Protein AF-A0A177WPW9-F1 (afdb_monomer_lite)

Sequence (234 aa):
MLAQNGHDRICSAMRKLATFKASVHEKSILKLVLIVCLNRLVKDQSQTLNTKPDSTSLASNSLRTVEKSEIHEQNQSLVNSMQCLSIEPETVDQSEMANPNPSSIDSFPLPAPPTFLDFLNLQSHYSSWQFETHNEWKKSMTFLFKLLTDSNIVPCQDIDIQTVRDCLFHIISRIESNCFGIWKPNGKEACMGRAVFPAASYFNHSCFPNCQSIKHDHKMAFRTLKDVSKEERD

Foldseek 3Di:
DQPPLLVVLLVVLLVLLVPDPDDPALSQLLNVLLVLLSVVVSVVVVVVVPDDDPPDDDDDPPPPPPDPDDDDDDPPPDPDDDDDDDDDDDDDDPPDDPPPDPPPPVPDDDPDPDDSVLLLPADFCLVVDDPVNVVSCVVVLVVSVCSCVVSVSDDPPPPDPVVVSVVSNRSSRSCVLAKDFDADPPDDGDGPHIDGDSVVSQQDDDPDDQWDWDDDDPDIDIDGPDDDDPPHGD

Structure (mmCIF, N/CA/C/O backbone):
data_AF-A0A177WPW9-F1
#
_entry.id   AF-A0A177WPW9-F1
#
loop_
_atom_site.group_PDB
_atom_site.id
_atom_site.type_symbol
_atom_site.label_atom_id
_atom_site.label_alt_id
_atom_site.label_comp_id
_atom_site.label_asym_id
_atom_site.label_entity_id
_atom_site.label_seq_id
_atom_site.pdbx_PDB_ins_code
_atom_site.Cartn_x
_atom_site.Cartn_y
_atom_site.Cartn_z
_atom_site.occupancy
_atom_site.B_iso_or_equiv
_atom_site.auth_seq_id
_atom_site.auth_comp_id
_atom_site.auth_asym_id
_atom_site.auth_atom_id
_atom_site.pdbx_PDB_model_num
ATOM 1 N N . MET A 1 1 ? -14.545 -12.495 -4.171 1.00 40.91 1 MET A N 1
ATOM 2 C CA . MET A 1 1 ? -15.852 -12.138 -3.581 1.00 40.91 1 MET A CA 1
ATOM 3 C C . MET A 1 1 ? -15.685 -12.110 -2.072 1.00 40.91 1 MET A C 1
ATOM 5 O O . MET A 1 1 ? -15.352 -13.139 -1.505 1.00 40.91 1 MET A O 1
ATOM 9 N N . LEU A 1 2 ? -15.808 -10.945 -1.433 1.00 48.28 2 LEU A N 1
ATOM 10 C CA . LEU A 1 2 ? -15.867 -10.870 0.030 1.00 48.28 2 LEU A CA 1
ATOM 11 C C . LEU A 1 2 ? -17.209 -11.485 0.458 1.00 48.28 2 LEU A C 1
ATOM 13 O O . LEU A 1 2 ? -18.227 -11.147 -0.143 1.00 48.28 2 LEU A O 1
ATOM 17 N N . ALA A 1 3 ? -17.225 -12.386 1.445 1.00 56.47 3 ALA A N 1
ATOM 18 C CA . ALA A 1 3 ? -18.473 -12.875 2.038 1.00 56.47 3 ALA A CA 1
ATOM 19 C C . ALA A 1 3 ? -19.368 -11.679 2.425 1.00 56.47 3 ALA A C 1
ATOM 21 O O . ALA A 1 3 ? -18.839 -10.615 2.748 1.00 56.47 3 ALA A O 1
ATOM 22 N N . GLN A 1 4 ? -20.695 -11.834 2.412 1.00 60.50 4 GLN A N 1
ATOM 23 C CA . GLN A 1 4 ? -21.668 -10.751 2.664 1.00 60.50 4 GLN A CA 1
ATOM 24 C C . GLN A 1 4 ? -21.314 -9.891 3.901 1.00 60.50 4 GLN A C 1
ATOM 26 O O . GLN A 1 4 ? -21.387 -8.668 3.851 1.00 60.50 4 GLN A O 1
ATOM 31 N N . ASN A 1 5 ? -20.755 -10.512 4.946 1.00 68.94 5 ASN A N 1
ATOM 32 C CA . ASN A 1 5 ? -20.282 -9.837 6.161 1.00 68.94 5 ASN A CA 1
ATOM 33 C C . ASN A 1 5 ? -19.035 -8.944 5.976 1.00 68.94 5 ASN A C 1
ATOM 35 O O . ASN A 1 5 ? -18.844 -7.982 6.718 1.00 68.94 5 ASN A O 1
ATOM 39 N N . GLY A 1 6 ? -18.151 -9.259 5.028 1.00 75.94 6 GLY A N 1
ATOM 40 C CA . GLY A 1 6 ? -16.952 -8.470 4.730 1.00 75.94 6 GLY A CA 1
ATOM 41 C C . GLY A 1 6 ? -17.270 -7.188 3.961 1.00 75.94 6 GLY A C 1
ATOM 42 O O . GLY A 1 6 ? -16.641 -6.156 4.201 1.00 75.94 6 GLY A O 1
ATOM 43 N N . HIS A 1 7 ? -18.278 -7.239 3.085 1.00 82.06 7 HIS A N 1
ATOM 44 C CA . HIS A 1 7 ? -18.746 -6.085 2.319 1.00 82.06 7 HIS A CA 1
ATOM 45 C C . HIS A 1 7 ? -19.293 -4.972 3.230 1.00 82.06 7 HIS A C 1
ATOM 47 O O . HIS A 1 7 ? -18.914 -3.809 3.093 1.00 82.06 7 HIS A O 1
ATOM 53 N N . ASP A 1 8 ? -20.115 -5.311 4.221 1.00 84.75 8 ASP A N 1
ATOM 54 C CA . ASP A 1 8 ? -20.718 -4.296 5.094 1.00 84.75 8 ASP A CA 1
ATOM 55 C C . ASP A 1 8 ? -19.679 -3.587 5.969 1.00 84.75 8 ASP A C 1
ATOM 57 O O . ASP A 1 8 ? -19.720 -2.358 6.130 1.00 84.75 8 ASP A O 1
ATOM 61 N N . ARG A 1 9 ? -18.685 -4.344 6.458 1.00 85.31 9 ARG A N 1
ATOM 62 C CA . ARG A 1 9 ? -17.543 -3.802 7.208 1.00 85.31 9 ARG A CA 1
ATOM 63 C C . ARG A 1 9 ? -16.753 -2.810 6.359 1.00 85.31 9 ARG A C 1
ATOM 65 O O . ARG A 1 9 ? -16.530 -1.681 6.801 1.00 85.31 9 ARG A O 1
ATOM 72 N N . ILE A 1 10 ? -16.378 -3.185 5.131 1.00 87.94 10 ILE A N 1
ATOM 73 C CA . ILE A 1 10 ? -15.595 -2.295 4.262 1.00 87.94 10 ILE A CA 1
ATOM 74 C C . ILE A 1 10 ? -16.405 -1.082 3.811 1.00 87.94 10 ILE A C 1
ATOM 76 O O . ILE A 1 10 ? -15.887 0.029 3.848 1.00 87.94 10 ILE A O 1
ATOM 80 N N . CYS A 1 11 ? -17.679 -1.237 3.450 1.00 89.75 11 CYS A N 1
ATOM 81 C CA . CYS A 1 11 ? -18.504 -0.115 3.007 1.00 89.75 11 CYS A CA 1
ATOM 82 C C . CYS A 1 11 ? -18.703 0.924 4.111 1.00 89.75 11 CYS A C 1
ATOM 84 O O . CYS A 1 11 ? -18.581 2.125 3.856 1.00 89.75 11 CYS A O 1
ATOM 86 N N . SER A 1 12 ? -18.973 0.483 5.342 1.00 90.19 12 SER A N 1
ATOM 87 C CA . SER A 1 12 ? -19.077 1.382 6.494 1.00 90.19 12 SER A CA 1
ATOM 88 C C . SER A 1 12 ? -17.755 2.112 6.754 1.00 90.19 12 SER A C 1
ATOM 90 O O . SER A 1 12 ? -17.734 3.342 6.873 1.00 90.19 12 SER A O 1
ATOM 92 N N . ALA A 1 13 ? -16.639 1.377 6.747 1.00 93.44 13 ALA A N 1
ATOM 93 C CA . ALA A 1 13 ? -15.317 1.947 6.969 1.00 93.44 13 ALA A CA 1
ATOM 94 C C . ALA A 1 13 ? -14.920 2.959 5.877 1.00 93.44 13 ALA A C 1
ATOM 96 O O . ALA A 1 13 ? -14.458 4.063 6.175 1.00 93.44 13 ALA A O 1
ATOM 97 N N . MET A 1 14 ? -15.174 2.628 4.609 1.00 94.25 14 MET A N 1
ATOM 98 C CA . MET A 1 14 ? -14.885 3.488 3.461 1.00 94.25 14 MET A CA 1
ATOM 99 C C . MET A 1 14 ? -15.708 4.780 3.480 1.00 94.25 14 MET A C 1
ATOM 101 O O . MET A 1 14 ? -15.171 5.840 3.153 1.00 94.25 14 MET A O 1
ATOM 105 N N . ARG A 1 15 ? -16.978 4.736 3.914 1.00 94.69 15 ARG A N 1
ATOM 106 C CA . ARG A 1 15 ? -17.804 5.945 4.093 1.00 94.69 15 ARG A CA 1
ATOM 107 C C . ARG A 1 15 ? -17.235 6.870 5.168 1.00 94.69 15 ARG A C 1
ATOM 109 O O . ARG A 1 15 ? -17.080 8.065 4.916 1.00 94.69 15 ARG A O 1
ATOM 116 N N . LYS A 1 16 ? -16.862 6.326 6.333 1.00 95.88 16 LYS A N 1
ATOM 117 C CA . LYS A 1 16 ? -16.208 7.105 7.402 1.00 95.88 16 LYS A CA 1
ATOM 118 C C . LYS A 1 16 ? -14.905 7.739 6.894 1.00 95.88 16 LYS A C 1
ATOM 120 O O . LYS A 1 16 ? -14.694 8.939 7.069 1.00 95.88 16 LYS A O 1
ATOM 125 N N . LEU A 1 17 ? -14.071 6.970 6.190 1.00 96.00 17 LEU A N 1
ATOM 126 C CA . LEU A 1 17 ? -12.813 7.453 5.615 1.00 96.00 17 LEU A CA 1
ATOM 127 C C . LEU A 1 17 ? -13.015 8.543 4.548 1.00 96.00 17 LEU A C 1
ATOM 129 O O . LEU A 1 17 ? -12.223 9.482 4.475 1.00 96.00 17 LEU A O 1
ATOM 133 N N . ALA A 1 18 ? -14.086 8.482 3.752 1.00 94.62 18 ALA A N 1
ATOM 134 C CA . ALA A 1 18 ? -14.393 9.525 2.771 1.00 94.62 18 ALA A CA 1
ATOM 135 C C . ALA A 1 18 ? -14.601 10.900 3.435 1.00 94.62 18 ALA A C 1
ATOM 137 O O . ALA A 1 18 ? -14.077 11.906 2.943 1.00 94.62 18 ALA A O 1
ATOM 138 N N . THR A 1 19 ? -15.289 10.926 4.583 1.00 96.00 19 THR A N 1
ATOM 139 C CA . THR A 1 19 ? -15.575 12.150 5.359 1.00 96.00 19 THR A CA 1
ATOM 140 C C . THR A 1 19 ? -14.411 12.649 6.220 1.00 96.00 19 THR A C 1
ATOM 142 O O . THR A 1 19 ? -14.441 13.782 6.699 1.00 96.00 19 THR A O 1
ATOM 145 N N . PHE A 1 20 ? -13.368 11.838 6.410 1.00 96.94 20 PHE A N 1
ATOM 146 C CA . PHE A 1 20 ? -12.200 12.224 7.197 1.00 96.94 20 PHE A CA 1
ATOM 147 C C . PHE A 1 20 ? -11.475 13.424 6.559 1.00 96.94 20 PHE 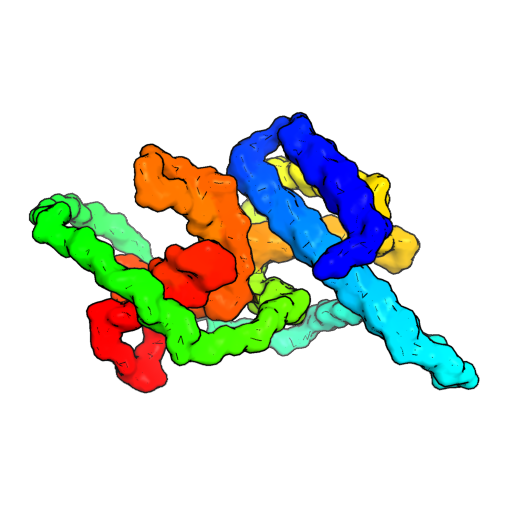A C 1
ATOM 149 O O . PHE A 1 20 ? -11.339 13.505 5.339 1.00 96.94 20 PHE A O 1
ATOM 156 N N . LYS A 1 21 ? -11.019 14.391 7.363 1.00 96.06 21 LYS A N 1
ATOM 157 C CA . LYS A 1 21 ? -10.302 15.582 6.871 1.00 96.06 21 LYS A CA 1
ATOM 158 C C . LYS A 1 21 ? -8.797 15.306 6.835 1.00 96.06 21 LYS A C 1
ATOM 160 O O . LYS A 1 21 ? -8.135 15.443 7.865 1.00 96.06 21 LYS A O 1
ATOM 165 N N . ALA A 1 22 ? -8.323 14.928 5.651 1.00 94.50 22 ALA A N 1
ATOM 166 C CA . ALA A 1 22 ? -6.951 14.551 5.310 1.00 94.50 22 ALA A CA 1
ATOM 167 C C . ALA A 1 22 ? -6.677 14.868 3.832 1.00 94.50 22 ALA A C 1
ATOM 169 O O . ALA A 1 22 ? -7.627 15.074 3.061 1.00 94.50 22 ALA A O 1
ATOM 170 N N . SER A 1 23 ? -5.404 14.883 3.433 1.00 93.25 23 SER A N 1
ATOM 171 C CA . SER A 1 23 ? -5.031 15.079 2.026 1.00 93.25 23 SER A CA 1
ATOM 172 C C . SER A 1 23 ? -5.519 13.916 1.147 1.00 93.25 23 SER A C 1
ATOM 174 O O . SER A 1 23 ? -5.815 12.821 1.631 1.00 93.25 23 SER A O 1
ATOM 176 N N . VAL A 1 24 ? -5.618 14.129 -0.172 1.00 91.69 24 VAL A N 1
ATOM 177 C CA . VAL A 1 24 ? -6.004 13.059 -1.117 1.00 91.69 24 VAL A CA 1
ATOM 178 C C . VAL A 1 24 ? -5.019 11.890 -1.048 1.00 91.69 24 VAL A C 1
ATOM 180 O O . VAL A 1 24 ? -5.431 10.729 -1.048 1.00 91.69 24 VAL A O 1
ATOM 183 N N . HIS A 1 25 ? -3.729 12.208 -0.944 1.00 92.56 25 HIS A N 1
ATOM 184 C CA . HIS A 1 25 ? -2.655 11.236 -0.798 1.00 92.56 25 HIS A CA 1
ATOM 185 C C . HIS A 1 25 ? -2.830 10.400 0.472 1.00 92.56 25 HIS A C 1
ATOM 187 O O . HIS A 1 25 ? -2.969 9.184 0.377 1.00 92.56 25 HIS A O 1
ATOM 193 N N . GLU A 1 26 ? -2.949 11.049 1.626 1.00 94.50 26 GLU A N 1
ATOM 194 C CA . GLU A 1 26 ? -3.112 10.396 2.923 1.00 94.50 26 GLU A CA 1
ATOM 195 C C . GLU A 1 26 ? -4.363 9.505 2.963 1.00 94.50 26 GLU A C 1
ATOM 197 O O . GLU A 1 26 ? -4.304 8.342 3.364 1.00 94.50 26 GLU A O 1
ATOM 202 N N . LYS A 1 27 ? -5.496 9.985 2.432 1.00 94.44 27 LYS A N 1
ATOM 203 C CA . LYS A 1 27 ? -6.706 9.160 2.280 1.00 94.44 27 LYS A CA 1
ATOM 204 C C . LYS A 1 27 ? -6.463 7.924 1.420 1.00 94.44 27 LYS A C 1
ATOM 206 O O . LYS A 1 27 ? -7.010 6.867 1.724 1.00 94.44 27 LYS A O 1
ATOM 211 N N . SER A 1 28 ? -5.692 8.041 0.338 1.00 95.00 28 SER A N 1
ATOM 212 C CA . SER A 1 28 ? -5.362 6.902 -0.525 1.00 95.00 28 SER A CA 1
ATOM 213 C C . SER A 1 28 ? -4.558 5.841 0.224 1.00 95.00 28 SER A C 1
ATOM 215 O O . SER A 1 28 ? -4.797 4.653 0.031 1.00 95.00 28 SER A O 1
ATOM 217 N N . ILE A 1 29 ? -3.643 6.256 1.096 1.00 96.12 29 ILE A N 1
ATOM 218 C CA . ILE A 1 29 ? -2.808 5.355 1.895 1.00 96.12 29 ILE A CA 1
ATOM 219 C C . ILE A 1 29 ? -3.659 4.653 2.952 1.00 96.12 29 ILE A C 1
ATOM 221 O O . ILE A 1 29 ? -3.650 3.429 3.032 1.00 96.12 29 ILE A O 1
ATOM 225 N N . LEU A 1 30 ? -4.504 5.394 3.676 1.00 96.25 30 LEU A N 1
ATOM 226 C CA . LEU A 1 30 ? -5.438 4.816 4.650 1.00 96.25 30 LEU A CA 1
ATOM 227 C C . LEU A 1 30 ? -6.412 3.808 4.014 1.00 96.25 30 LEU A C 1
ATOM 229 O O . LEU A 1 30 ? -6.734 2.793 4.633 1.00 96.25 30 LEU A O 1
ATOM 233 N N . LYS A 1 31 ? -6.855 4.045 2.768 1.00 95.62 31 LYS A N 1
ATOM 234 C CA . LYS A 1 31 ? -7.663 3.074 2.005 1.00 95.62 31 LYS A CA 1
ATOM 235 C C . LYS A 1 31 ? -6.891 1.779 1.761 1.00 95.62 31 LYS A C 1
ATOM 237 O O . LYS A 1 31 ? -7.451 0.701 1.939 1.00 95.62 31 LYS A O 1
ATOM 242 N N . LEU A 1 32 ? -5.622 1.879 1.367 1.00 96.12 32 LEU A N 1
ATOM 243 C CA . LEU A 1 32 ? -4.772 0.711 1.139 1.00 96.12 32 LEU A CA 1
ATOM 244 C C . LEU A 1 32 ? -4.526 -0.060 2.439 1.00 96.12 32 LEU A C 1
ATOM 246 O O . LEU A 1 32 ? -4.676 -1.278 2.434 1.00 96.12 32 LEU A O 1
ATOM 250 N N . VAL A 1 33 ? -4.268 0.623 3.561 1.00 95.81 33 VAL A N 1
ATOM 251 C CA . VAL A 1 33 ? -4.144 -0.028 4.879 1.00 95.81 33 VAL A CA 1
ATOM 252 C C . VAL A 1 33 ? -5.412 -0.814 5.221 1.00 95.81 33 VAL A C 1
ATOM 254 O O . VAL A 1 33 ? -5.336 -1.987 5.576 1.00 95.81 33 VAL A O 1
ATOM 257 N N . LEU A 1 34 ? -6.587 -0.198 5.054 1.00 94.56 34 LEU A N 1
ATOM 258 C CA . LEU A 1 34 ? -7.875 -0.844 5.315 1.00 94.56 34 LEU A CA 1
ATOM 259 C C . LEU A 1 34 ? -8.063 -2.117 4.474 1.00 94.56 34 LEU A C 1
ATOM 261 O O . LEU A 1 34 ? -8.478 -3.149 5.002 1.00 94.56 34 LEU A O 1
ATOM 265 N N . ILE A 1 35 ? -7.742 -2.050 3.178 1.00 92.38 35 ILE A N 1
ATOM 266 C CA . ILE A 1 35 ? -7.836 -3.189 2.254 1.00 92.38 35 ILE A CA 1
ATOM 267 C C . ILE A 1 35 ? -6.859 -4.299 2.659 1.00 92.38 35 ILE A C 1
ATOM 269 O O . ILE A 1 35 ? -7.241 -5.468 2.678 1.00 92.38 35 ILE A O 1
ATOM 273 N N . VAL A 1 36 ? -5.621 -3.948 3.017 1.00 92.62 36 VAL A N 1
ATOM 274 C CA . VAL A 1 36 ? -4.598 -4.900 3.475 1.00 92.62 36 VAL A CA 1
ATOM 275 C C . VAL A 1 36 ? -5.062 -5.630 4.739 1.00 92.62 36 VAL A C 1
ATOM 277 O O . VAL A 1 36 ? -5.061 -6.863 4.766 1.00 92.62 36 VAL A O 1
ATOM 280 N N . CYS A 1 37 ? -5.532 -4.899 5.755 1.00 91.50 37 CYS A N 1
ATOM 281 C CA . CYS A 1 37 ? -6.032 -5.492 6.997 1.00 91.50 37 CYS A CA 1
ATOM 282 C C . CYS A 1 37 ? -7.260 -6.386 6.761 1.00 91.50 37 CYS A C 1
ATOM 284 O O . CYS A 1 37 ? -7.340 -7.484 7.311 1.00 91.50 37 CYS A O 1
ATOM 286 N N . LEU A 1 38 ? -8.199 -5.960 5.909 1.00 88.88 38 LEU A N 1
ATOM 287 C CA . LEU A 1 38 ? -9.380 -6.761 5.586 1.00 88.88 38 LEU A CA 1
ATOM 288 C C . LEU A 1 38 ? -9.019 -8.051 4.842 1.00 88.88 38 LEU A C 1
ATOM 290 O O . LEU A 1 38 ? -9.539 -9.116 5.172 1.00 88.88 38 LEU A O 1
ATOM 294 N N . ASN A 1 39 ? -8.123 -7.971 3.856 1.00 87.31 39 ASN A N 1
ATOM 295 C CA . ASN A 1 39 ? -7.673 -9.141 3.103 1.00 87.31 39 ASN A CA 1
ATOM 296 C C . ASN A 1 39 ? -6.995 -10.171 4.010 1.00 87.31 39 ASN A C 1
ATOM 298 O O . ASN A 1 39 ? -7.199 -11.372 3.823 1.00 87.31 39 ASN A O 1
ATOM 302 N N . ARG A 1 40 ? -6.226 -9.716 5.009 1.00 88.12 40 ARG A N 1
ATOM 303 C CA . ARG A 1 40 ? -5.650 -10.595 6.032 1.00 88.12 40 ARG A CA 1
ATOM 304 C C . ARG A 1 40 ? -6.743 -11.293 6.841 1.00 88.12 40 ARG A C 1
ATOM 306 O O . ARG A 1 40 ? -6.758 -12.519 6.886 1.00 88.12 40 ARG A O 1
ATOM 313 N N . LEU A 1 41 ? -7.698 -10.537 7.385 1.00 85.69 41 LEU A N 1
ATOM 314 C CA . LEU A 1 41 ? -8.789 -11.087 8.194 1.00 85.69 41 LEU A CA 1
ATOM 315 C C . LEU A 1 41 ? -9.603 -12.157 7.447 1.00 85.69 41 LEU A C 1
ATOM 317 O O . LEU A 1 41 ? -9.915 -13.208 8.003 1.00 85.69 41 LEU A O 1
ATOM 321 N N . VAL A 1 42 ? -9.952 -11.900 6.184 1.00 84.38 42 VAL A N 1
ATOM 322 C CA . VAL A 1 42 ? -10.755 -12.830 5.371 1.00 84.38 42 VAL A CA 1
ATOM 323 C C . VAL A 1 42 ? -9.998 -14.130 5.093 1.00 84.38 42 VAL A C 1
ATOM 325 O O . VAL A 1 42 ? -10.597 -15.209 5.127 1.00 84.38 42 VAL A O 1
ATOM 328 N N . LYS A 1 43 ? -8.684 -14.053 4.843 1.00 82.44 43 LYS A N 1
ATOM 329 C CA . LYS A 1 43 ? -7.847 -15.248 4.663 1.00 82.44 43 LYS A CA 1
ATOM 330 C C . LYS A 1 43 ? -7.764 -16.071 5.947 1.00 82.44 43 LYS A C 1
ATOM 332 O O . LYS A 1 43 ? -7.918 -17.287 5.873 1.00 82.44 43 LYS A O 1
ATOM 337 N N . ASP A 1 44 ? -7.609 -15.422 7.098 1.00 81.25 44 ASP A N 1
ATOM 338 C CA . ASP A 1 44 ? -7.516 -16.110 8.391 1.00 81.25 44 ASP A CA 1
ATOM 339 C C . ASP A 1 44 ? -8.831 -16.840 8.734 1.00 81.25 44 ASP A C 1
ATOM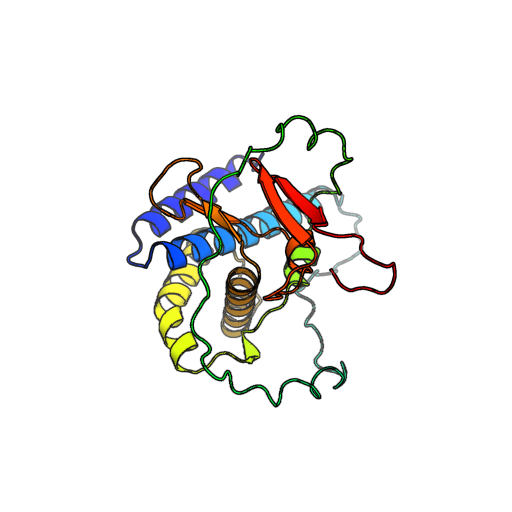 341 O O . ASP A 1 44 ? -8.806 -18.001 9.136 1.00 81.25 44 ASP A O 1
ATOM 345 N N . GLN A 1 45 ? -9.990 -16.226 8.462 1.00 79.31 45 GLN A N 1
ATOM 346 C CA . GLN A 1 45 ? -11.307 -16.872 8.621 1.00 79.31 45 GLN A CA 1
ATOM 347 C C . GLN A 1 45 ? -11.531 -18.048 7.659 1.00 79.31 45 GLN A C 1
ATOM 349 O O . GLN A 1 45 ? -12.221 -19.009 7.989 1.00 79.31 45 GLN A O 1
ATOM 354 N N . SER A 1 46 ? -10.964 -17.980 6.454 1.00 77.31 46 SER A N 1
ATOM 355 C CA . SER A 1 46 ? -11.094 -19.061 5.471 1.00 77.31 46 SER A CA 1
ATOM 356 C C . SER A 1 46 ? -10.249 -20.281 5.855 1.00 77.31 46 SER A C 1
ATOM 358 O O . SER A 1 46 ? -10.613 -21.408 5.532 1.00 77.31 46 SER A O 1
ATOM 360 N N . GLN A 1 47 ? -9.129 -20.073 6.554 1.00 72.06 47 GLN A N 1
ATOM 361 C CA . GLN A 1 47 ? -8.283 -21.163 7.042 1.00 72.06 47 GLN A CA 1
ATOM 362 C C . GLN A 1 47 ? -8.915 -21.896 8.231 1.00 72.06 47 GLN A C 1
ATOM 364 O O . GLN A 1 47 ? -8.899 -23.124 8.246 1.00 72.06 47 GLN A O 1
ATOM 369 N N . THR A 1 48 ? -9.532 -21.176 9.175 1.00 71.62 48 THR A N 1
ATOM 370 C CA . THR A 1 48 ? -10.171 -21.789 10.355 1.00 71.62 48 THR A CA 1
ATOM 371 C C . THR A 1 48 ? -11.387 -22.649 10.011 1.00 71.62 48 THR A C 1
ATOM 373 O O . THR A 1 48 ? -11.650 -23.630 10.699 1.00 71.62 48 THR A O 1
ATOM 376 N N . LEU A 1 49 ? -12.115 -22.327 8.936 1.00 65.62 49 LEU A N 1
ATOM 377 C CA . LEU A 1 49 ? -13.264 -23.119 8.476 1.00 65.62 49 LEU A CA 1
ATOM 378 C C . LEU A 1 49 ? -12.870 -24.408 7.730 1.00 65.62 49 LEU A C 1
ATOM 380 O O . LEU A 1 49 ? -13.659 -25.350 7.692 1.00 65.62 49 LEU A O 1
ATOM 384 N N . ASN A 1 50 ? -11.667 -24.465 7.151 1.00 63.16 50 ASN A N 1
ATOM 385 C CA . ASN A 1 50 ? -11.191 -25.625 6.386 1.00 63.16 50 ASN A CA 1
ATOM 386 C C . ASN A 1 50 ? -10.465 -26.665 7.253 1.00 63.16 50 ASN A C 1
ATOM 388 O O . ASN A 1 50 ? -10.317 -27.816 6.842 1.00 63.16 50 ASN A O 1
ATOM 392 N N . THR A 1 51 ? -10.044 -26.299 8.462 1.00 53.12 51 THR A N 1
ATOM 393 C CA . THR A 1 51 ? -9.590 -27.256 9.471 1.00 53.12 51 THR A CA 1
ATOM 394 C C . THR A 1 51 ? -10.805 -27.857 10.170 1.00 53.12 51 THR A C 1
ATOM 396 O O . THR A 1 51 ? -11.364 -27.259 11.089 1.00 53.12 51 THR A O 1
ATOM 399 N N . LYS A 1 52 ? -11.228 -29.052 9.736 1.00 42.31 52 LYS A N 1
ATOM 400 C CA . LYS A 1 52 ? -12.078 -29.924 10.563 1.00 42.31 52 LYS A CA 1
ATOM 401 C C . LYS A 1 52 ? -11.424 -30.043 11.950 1.00 42.31 52 LYS A C 1
ATOM 403 O O . LYS A 1 52 ? -10.202 -30.180 12.003 1.00 42.31 52 LYS A O 1
ATOM 408 N N . PRO A 1 53 ? -12.187 -29.990 13.052 1.00 47.03 53 PRO A N 1
ATOM 409 C CA . PRO A 1 53 ? -11.614 -30.160 14.374 1.00 47.03 53 PRO A CA 1
ATOM 410 C C . PRO A 1 53 ? -11.184 -31.620 14.532 1.00 47.03 53 PRO A C 1
ATOM 412 O O . PRO A 1 53 ? -11.988 -32.466 14.915 1.00 47.03 53 PRO A O 1
ATOM 415 N N . ASP A 1 54 ? -9.924 -31.921 14.227 1.00 42.25 54 ASP A N 1
ATOM 416 C CA . ASP A 1 54 ? -9.278 -33.079 14.827 1.00 42.25 54 ASP A CA 1
ATOM 417 C C . ASP A 1 54 ? -9.145 -32.774 16.316 1.00 42.25 54 ASP A C 1
ATOM 419 O O . ASP A 1 54 ? -8.558 -31.773 16.738 1.00 42.25 54 ASP A O 1
ATOM 423 N N . SER A 1 55 ? -9.784 -33.616 17.116 1.00 47.59 55 SER A N 1
ATOM 424 C CA . SER A 1 55 ? -9.910 -33.505 18.560 1.00 47.59 55 SER A CA 1
ATOM 425 C C . SER A 1 55 ? -8.588 -33.799 19.271 1.00 47.59 55 SER A C 1
ATOM 427 O O . SER A 1 55 ? -8.547 -34.699 20.091 1.00 47.59 55 SER A O 1
ATOM 429 N N . THR A 1 56 ? -7.514 -33.078 18.950 1.00 45.19 56 THR A N 1
ATOM 430 C CA . THR A 1 56 ? -6.247 -33.025 19.699 1.00 45.19 56 THR A CA 1
ATOM 431 C C . THR A 1 56 ? -5.310 -32.005 19.041 1.00 45.19 56 THR A C 1
ATOM 433 O O . THR A 1 56 ? -4.480 -32.389 18.226 1.00 45.19 56 THR A O 1
ATOM 436 N N . SER A 1 57 ? -5.428 -30.711 19.364 1.00 37.94 57 SER A N 1
ATOM 437 C CA . SER A 1 57 ? -4.303 -29.750 19.378 1.00 37.94 57 SER A CA 1
ATOM 438 C C . SER A 1 57 ? -4.810 -28.332 19.675 1.00 37.94 57 SER A C 1
ATOM 440 O O . SER A 1 57 ? -5.362 -27.647 18.816 1.00 37.94 57 SER A O 1
ATOM 442 N N . LEU A 1 58 ? -4.613 -27.881 20.915 1.00 41.59 58 LEU A N 1
ATOM 443 C CA . LEU A 1 58 ? -4.632 -26.464 21.273 1.00 41.59 58 LEU A CA 1
ATOM 444 C C . LEU A 1 58 ? -3.318 -25.843 20.783 1.00 41.59 58 LEU A C 1
ATOM 446 O O . LEU A 1 58 ? -2.309 -25.901 21.479 1.00 41.59 58 LEU A O 1
ATOM 450 N N . ALA A 1 59 ? -3.324 -25.259 19.587 1.00 33.91 59 ALA A N 1
ATOM 451 C CA . ALA A 1 59 ? -2.234 -24.411 19.119 1.00 33.91 59 ALA A CA 1
ATOM 452 C C . ALA A 1 59 ? -2.798 -23.099 18.565 1.00 33.91 59 ALA A C 1
ATOM 454 O O . ALA A 1 59 ? -3.304 -23.007 17.448 1.00 33.91 59 ALA A O 1
ATOM 455 N N . SER A 1 60 ? -2.720 -22.076 19.406 1.00 36.72 60 SER A N 1
ATOM 456 C CA . SER A 1 60 ? -2.936 -20.671 19.101 1.00 36.72 60 SER A CA 1
ATOM 457 C C . SER A 1 60 ? -1.907 -20.188 18.073 1.00 36.72 60 SER A C 1
ATOM 459 O O . SER A 1 60 ? -0.720 -20.054 18.369 1.00 36.72 60 SER A O 1
ATOM 461 N N . ASN A 1 61 ? -2.361 -19.864 16.861 1.00 35.03 61 ASN A N 1
ATOM 462 C CA . ASN A 1 61 ? -1.564 -19.105 15.896 1.00 35.03 61 ASN A CA 1
ATOM 463 C C . ASN A 1 61 ? -1.568 -17.626 16.295 1.00 35.03 61 ASN A C 1
ATOM 465 O O . ASN A 1 61 ? -2.238 -16.785 15.700 1.00 35.03 61 ASN A O 1
ATOM 469 N N . SER A 1 62 ? -0.824 -17.353 17.365 1.00 37.06 62 SER A N 1
ATOM 470 C CA . SER A 1 62 ? -0.434 -16.020 17.795 1.00 37.06 62 SER A CA 1
ATOM 471 C C . SER A 1 62 ? 0.412 -15.360 16.705 1.00 37.06 62 SER A C 1
ATOM 473 O O . SER A 1 62 ? 1.150 -16.046 15.988 1.00 37.06 62 SER A O 1
ATOM 475 N N . LEU A 1 63 ? 0.324 -14.031 16.598 1.00 43.41 63 LEU A N 1
ATOM 476 C CA . LEU A 1 63 ? 1.358 -13.212 15.969 1.00 43.41 63 LEU A CA 1
ATOM 477 C C . LEU A 1 63 ? 2.699 -13.684 16.543 1.00 43.41 63 LEU A C 1
ATOM 479 O O . LEU A 1 63 ? 3.038 -13.358 17.679 1.00 43.41 63 LEU A O 1
ATOM 483 N N . ARG A 1 64 ? 3.444 -14.499 15.789 1.00 32.97 64 ARG A N 1
ATOM 484 C CA . ARG A 1 64 ? 4.824 -14.791 16.147 1.00 32.97 64 ARG A CA 1
ATOM 485 C C . ARG A 1 64 ? 5.567 -13.478 15.996 1.00 32.97 64 ARG A C 1
ATOM 487 O O . ARG A 1 64 ? 5.790 -12.993 14.889 1.00 32.97 64 ARG A O 1
ATOM 494 N N . THR A 1 65 ? 5.856 -12.897 17.149 1.00 31.00 65 THR A N 1
ATOM 495 C CA . THR A 1 65 ? 7.015 -12.065 17.414 1.00 31.00 65 THR A CA 1
ATOM 496 C C . THR A 1 65 ? 8.143 -12.482 16.480 1.00 31.00 65 THR A C 1
ATOM 498 O O . THR A 1 65 ? 8.645 -13.601 16.554 1.00 31.00 65 THR A O 1
ATOM 501 N N . VAL A 1 66 ? 8.515 -11.582 15.572 1.00 33.88 66 VAL A N 1
ATOM 502 C CA . VAL A 1 66 ? 9.846 -11.618 14.976 1.00 33.88 66 VAL A CA 1
ATOM 503 C C . VAL A 1 66 ? 10.783 -11.359 16.148 1.00 33.88 66 VAL A C 1
ATOM 505 O O . VAL A 1 66 ? 10.836 -10.244 16.671 1.00 33.88 66 VAL A O 1
ATOM 508 N N . GLU A 1 67 ? 11.405 -12.424 16.647 1.00 26.86 67 GLU A N 1
ATOM 509 C CA . GLU A 1 67 ? 12.443 -12.327 17.661 1.00 26.86 67 GLU A CA 1
ATOM 510 C C . GLU A 1 67 ? 13.520 -11.360 17.167 1.00 26.86 67 GLU A C 1
ATOM 512 O O . GLU A 1 67 ? 14.038 -11.462 16.054 1.00 26.86 67 GLU A O 1
ATOM 517 N N . LYS A 1 68 ? 13.821 -10.375 18.014 1.00 35.19 68 LYS A N 1
ATOM 518 C CA . LYS A 1 68 ? 15.002 -9.529 17.894 1.00 35.19 68 LYS A CA 1
ATOM 519 C C . LYS A 1 68 ? 16.236 -10.401 18.130 1.00 35.19 68 LYS A C 1
ATOM 521 O O . LYS A 1 68 ? 16.686 -10.499 19.265 1.00 35.19 68 LYS A O 1
ATOM 526 N N . SER A 1 69 ? 16.807 -10.971 17.080 1.00 34.34 69 SER A N 1
ATOM 527 C CA . SER A 1 69 ? 18.216 -11.368 17.082 1.00 34.34 69 SER A CA 1
ATOM 528 C C . SER A 1 69 ? 18.721 -11.606 15.661 1.00 34.34 69 SER A C 1
ATOM 530 O O . SER A 1 69 ? 18.212 -12.462 14.949 1.00 34.34 69 SER A O 1
ATOM 532 N N . GLU A 1 70 ? 19.744 -10.828 15.301 1.00 35.66 70 GLU A N 1
ATOM 533 C CA . GLU A 1 70 ? 20.774 -11.162 14.306 1.00 35.66 70 GLU A CA 1
ATOM 534 C C . GLU A 1 70 ? 20.348 -11.273 12.830 1.00 35.66 70 GLU A C 1
ATOM 536 O O . GLU A 1 70 ? 20.405 -12.325 12.205 1.00 35.66 70 GLU A O 1
ATOM 541 N N . ILE A 1 71 ? 20.049 -10.119 12.225 1.00 32.09 71 ILE A N 1
ATOM 542 C CA . ILE A 1 71 ? 20.384 -9.839 10.814 1.00 32.09 71 ILE A CA 1
ATOM 543 C C . ILE A 1 71 ? 21.122 -8.492 10.826 1.00 32.09 71 ILE A C 1
ATOM 545 O O . ILE A 1 71 ? 20.516 -7.427 10.759 1.00 32.09 71 ILE A O 1
ATOM 549 N N . HIS A 1 72 ? 22.365 -8.487 11.305 1.00 30.61 72 HIS A N 1
ATOM 550 C CA . HIS A 1 72 ? 23.560 -8.441 10.458 1.00 30.61 72 HIS A CA 1
ATOM 551 C C . HIS A 1 72 ? 23.490 -7.325 9.400 1.00 30.61 72 HIS A C 1
ATOM 553 O O . HIS A 1 72 ? 23.190 -7.540 8.231 1.00 30.61 72 HIS A O 1
ATOM 559 N N . GLU A 1 73 ? 23.682 -6.087 9.855 1.00 33.78 73 GLU A N 1
ATOM 560 C CA . GLU A 1 73 ? 24.909 -5.334 9.564 1.00 33.78 73 GLU A CA 1
ATOM 561 C C . GLU A 1 73 ? 25.622 -5.712 8.247 1.00 33.78 73 GLU A C 1
ATOM 563 O O . GLU A 1 73 ? 26.750 -6.184 8.261 1.00 33.78 73 GLU A O 1
ATOM 568 N N . GLN A 1 74 ? 24.971 -5.519 7.093 1.00 28.69 74 GLN A N 1
ATOM 569 C CA . GLN A 1 74 ? 25.651 -5.651 5.794 1.00 28.69 74 GLN A CA 1
ATOM 570 C C . GLN A 1 74 ? 25.178 -4.707 4.677 1.00 28.69 74 GLN A C 1
ATOM 572 O O . GLN A 1 74 ? 25.611 -4.855 3.543 1.00 28.69 74 GLN A O 1
ATOM 577 N N . ASN A 1 75 ? 24.375 -3.677 4.969 1.00 30.48 75 ASN A N 1
ATOM 578 C CA . ASN A 1 75 ? 23.985 -2.668 3.963 1.00 30.48 75 ASN A CA 1
ATOM 579 C C . ASN A 1 75 ? 24.172 -1.215 4.435 1.00 30.48 75 ASN A C 1
ATOM 581 O O . ASN A 1 75 ? 23.431 -0.325 4.028 1.00 30.48 75 ASN A O 1
ATOM 585 N N . GLN A 1 76 ? 25.164 -0.959 5.296 1.00 28.59 76 GLN A N 1
ATOM 586 C CA . GLN A 1 76 ? 25.420 0.379 5.854 1.00 28.59 76 GLN A CA 1
ATOM 587 C C . GLN A 1 76 ? 26.777 0.991 5.470 1.00 28.59 76 GLN A C 1
ATOM 589 O O . GLN A 1 76 ? 27.226 1.955 6.080 1.00 28.59 76 GLN A O 1
ATOM 594 N N . SER A 1 77 ? 27.404 0.493 4.404 1.00 28.67 77 SER A N 1
ATOM 595 C CA . SER A 1 77 ? 28.552 1.144 3.770 1.00 28.67 77 SER A CA 1
ATOM 596 C C . SER A 1 77 ? 28.294 1.235 2.272 1.00 28.67 77 SER A C 1
ATOM 598 O O . SER A 1 77 ? 28.501 0.247 1.579 1.00 28.67 77 SER A O 1
ATOM 600 N N . LEU A 1 78 ? 27.741 2.374 1.822 1.00 30.06 78 LEU A N 1
ATOM 601 C CA . LEU A 1 78 ? 27.840 2.958 0.461 1.00 30.06 78 LEU A CA 1
ATOM 602 C C . LEU A 1 78 ? 26.785 4.054 0.177 1.00 30.06 78 LEU A C 1
ATOM 604 O O . LEU A 1 78 ? 26.479 4.341 -0.975 1.00 30.06 78 LEU A O 1
ATOM 608 N N . VAL A 1 79 ? 26.250 4.730 1.200 1.00 29.72 79 VAL A N 1
ATOM 609 C CA . VAL A 1 79 ? 25.428 5.939 0.996 1.00 29.72 79 VAL A CA 1
ATOM 610 C C . VAL A 1 79 ? 26.042 7.104 1.758 1.00 29.72 79 VAL A C 1
ATOM 612 O O . VAL A 1 79 ? 25.469 7.619 2.703 1.00 29.72 79 VAL A O 1
ATOM 615 N N . ASN A 1 80 ? 27.264 7.473 1.381 1.00 27.39 80 ASN A N 1
ATOM 616 C CA . ASN A 1 80 ? 27.875 8.740 1.767 1.00 27.39 80 ASN A CA 1
ATOM 617 C C . ASN A 1 80 ? 28.814 9.185 0.650 1.00 27.39 80 ASN A C 1
ATOM 619 O O . ASN A 1 80 ? 30.002 8.884 0.670 1.00 27.39 80 ASN A O 1
ATOM 623 N N . SER A 1 81 ? 28.235 9.848 -0.348 1.00 28.20 81 SER A N 1
ATOM 624 C CA . SER A 1 81 ? 28.783 11.021 -1.038 1.00 28.20 81 SER A CA 1
ATOM 625 C C . SER A 1 81 ? 28.119 11.113 -2.405 1.00 28.20 81 SER A C 1
ATOM 627 O O . SER A 1 81 ? 28.434 10.327 -3.286 1.00 28.20 81 SER A O 1
ATOM 629 N N . MET A 1 82 ? 27.191 12.053 -2.575 1.00 28.28 82 MET A N 1
ATOM 630 C CA . MET A 1 82 ? 27.025 12.770 -3.840 1.00 28.28 82 MET A CA 1
ATOM 631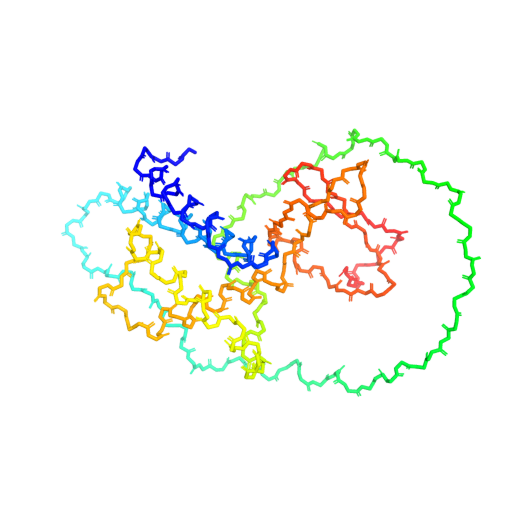 C C . MET A 1 82 ? 26.197 14.028 -3.581 1.00 28.28 82 MET A C 1
ATOM 633 O O . MET A 1 82 ? 24.968 14.031 -3.551 1.00 28.28 82 MET A O 1
ATOM 637 N N . GLN A 1 83 ? 26.929 15.112 -3.348 1.00 29.09 83 GLN A N 1
ATOM 638 C CA . GLN A 1 83 ? 26.451 16.479 -3.477 1.00 29.09 83 GLN A CA 1
ATOM 639 C C . GLN A 1 83 ? 26.117 16.704 -4.961 1.00 29.09 83 GLN A C 1
ATOM 641 O O . GLN A 1 83 ? 27.001 16.610 -5.811 1.00 29.09 83 GLN A O 1
ATOM 646 N N . CYS A 1 84 ? 24.846 16.947 -5.286 1.00 26.41 84 CYS A N 1
ATOM 647 C CA . CYS A 1 84 ? 24.443 17.311 -6.642 1.00 26.41 84 CYS A CA 1
ATOM 648 C C . CYS A 1 84 ? 24.898 18.743 -6.938 1.00 26.41 84 CYS A C 1
ATOM 650 O O . CYS A 1 84 ? 24.406 19.696 -6.335 1.00 26.41 84 CYS A O 1
ATOM 652 N N . LEU A 1 85 ? 25.842 18.876 -7.869 1.00 22.61 85 LEU A N 1
ATOM 653 C CA . LEU A 1 85 ? 26.120 20.126 -8.563 1.00 22.61 85 LEU A CA 1
ATOM 654 C C . LEU A 1 85 ? 25.049 20.321 -9.638 1.00 22.61 85 LEU A C 1
ATOM 656 O O . LEU A 1 85 ? 24.816 19.436 -10.460 1.00 22.61 85 LEU A O 1
ATOM 660 N N . SER A 1 86 ? 24.399 21.479 -9.601 1.00 25.89 86 SER A N 1
ATOM 661 C CA . SER A 1 86 ? 23.432 21.924 -10.597 1.00 25.89 86 SER A CA 1
ATOM 662 C C . SER A 1 86 ? 24.101 22.037 -11.968 1.00 25.89 86 SER A C 1
ATOM 664 O O . SER A 1 86 ? 25.015 22.842 -12.141 1.00 25.89 86 SER A O 1
ATOM 666 N N . ILE A 1 87 ? 23.633 21.253 -12.937 1.00 30.66 87 ILE A N 1
ATOM 667 C CA . ILE A 1 87 ? 23.891 21.480 -14.359 1.00 30.66 87 ILE A CA 1
ATOM 668 C C . ILE A 1 87 ? 22.525 21.679 -15.019 1.00 30.66 87 ILE A C 1
ATOM 670 O O . ILE A 1 87 ? 21.628 20.851 -14.866 1.00 30.66 87 ILE A O 1
ATOM 674 N N . GLU A 1 88 ? 22.368 22.831 -15.666 1.00 28.41 88 GLU A N 1
ATOM 675 C CA . GLU A 1 88 ? 21.178 23.248 -16.414 1.00 28.41 88 GLU A CA 1
ATOM 676 C C . GLU A 1 88 ? 20.842 22.237 -17.533 1.00 28.41 88 GLU A C 1
ATOM 678 O O . GLU A 1 88 ? 21.760 21.684 -18.145 1.00 28.41 88 GLU A O 1
ATOM 683 N N . PRO A 1 89 ? 19.555 21.980 -17.829 1.00 34.28 89 PRO A N 1
ATOM 684 C CA . PRO A 1 89 ? 19.168 20.985 -18.820 1.00 34.28 89 PRO A CA 1
ATOM 685 C C . PRO A 1 89 ? 19.303 21.524 -20.250 1.00 34.28 89 PRO A C 1
ATOM 687 O O . PRO A 1 89 ? 18.676 22.519 -20.618 1.00 34.28 89 PRO A O 1
ATOM 690 N N . GLU A 1 90 ? 20.057 20.808 -21.086 1.00 30.23 90 GLU A N 1
ATOM 691 C CA . GLU A 1 90 ? 19.934 20.916 -22.539 1.00 30.23 90 GLU A CA 1
ATOM 692 C C . GLU A 1 90 ? 18.584 20.336 -22.981 1.00 30.23 90 GLU A C 1
ATOM 694 O O . GLU A 1 90 ? 18.164 19.248 -22.580 1.00 30.23 90 GLU A O 1
ATOM 699 N N . THR A 1 91 ? 17.880 21.104 -23.804 1.00 33.22 91 THR A N 1
ATOM 700 C CA . THR A 1 91 ? 16.574 20.778 -24.367 1.00 33.22 91 THR A CA 1
ATOM 701 C C . THR A 1 91 ? 16.691 19.632 -25.366 1.00 33.22 91 THR A C 1
ATOM 703 O O . THR A 1 91 ? 17.180 19.829 -26.478 1.00 33.22 91 THR A O 1
ATOM 706 N N . VAL A 1 92 ? 16.196 18.451 -24.995 1.00 33.22 92 VAL A N 1
ATOM 707 C CA . VAL A 1 92 ? 15.923 17.364 -25.942 1.00 33.22 92 VAL A CA 1
ATOM 708 C C . VAL A 1 92 ? 14.458 17.445 -26.375 1.00 33.22 92 VAL A C 1
ATOM 710 O O . VAL A 1 92 ? 13.541 17.416 -25.554 1.00 33.22 92 VAL A O 1
ATOM 713 N N . ASP A 1 93 ? 14.282 17.597 -27.683 1.00 27.64 93 ASP A N 1
ATOM 714 C CA . ASP A 1 93 ? 13.031 17.719 -28.429 1.00 27.64 93 ASP A CA 1
ATOM 715 C C . ASP A 1 93 ? 12.075 16.536 -28.150 1.00 27.64 93 ASP A C 1
ATOM 717 O O . ASP A 1 93 ? 12.440 15.370 -28.301 1.00 27.64 93 ASP A O 1
ATOM 721 N N . GLN A 1 94 ? 10.845 16.833 -27.710 1.00 35.81 94 GLN A N 1
ATOM 722 C CA . GLN A 1 94 ? 9.786 15.859 -27.400 1.00 35.81 94 GLN A CA 1
ATOM 723 C C . GLN A 1 94 ? 8.870 15.602 -28.608 1.00 35.81 94 GLN A C 1
ATOM 725 O O . GLN A 1 94 ? 7.642 15.649 -28.495 1.00 35.81 94 GLN A O 1
ATOM 730 N N . SER A 1 95 ? 9.435 15.320 -29.777 1.00 35.44 95 SER A N 1
ATOM 731 C CA . SER A 1 95 ? 8.659 14.949 -30.964 1.00 35.44 95 SER A CA 1
ATOM 732 C C . SER A 1 95 ? 8.948 13.507 -31.386 1.00 35.44 95 SER A C 1
ATOM 734 O O . SER A 1 95 ? 9.810 13.259 -32.209 1.00 35.44 95 SER A O 1
ATOM 736 N N . GLU A 1 96 ? 8.222 12.566 -30.764 1.00 40.97 96 GLU A N 1
ATOM 737 C CA . GLU A 1 96 ? 7.760 11.256 -31.288 1.00 40.97 96 GLU A CA 1
ATOM 738 C C . GLU A 1 96 ? 7.555 10.250 -30.138 1.00 40.97 96 GLU A C 1
ATOM 740 O O . GLU A 1 96 ? 8.366 9.367 -29.880 1.00 40.97 96 GLU A O 1
ATOM 745 N N . MET A 1 97 ? 6.418 10.341 -29.439 1.00 35.91 97 MET A N 1
ATOM 746 C CA . MET A 1 97 ? 5.904 9.222 -28.636 1.00 35.91 97 MET A CA 1
ATOM 747 C C . MET A 1 97 ? 4.742 8.562 -29.376 1.00 35.91 97 MET A C 1
ATOM 749 O O . MET A 1 97 ? 3.570 8.746 -29.046 1.00 35.91 97 MET A O 1
ATOM 753 N N . ALA A 1 98 ? 5.075 7.774 -30.398 1.00 36.81 98 ALA A N 1
ATOM 754 C CA . ALA A 1 98 ? 4.156 6.773 -30.914 1.00 36.81 98 ALA A CA 1
ATOM 755 C C . ALA A 1 98 ? 3.951 5.707 -29.825 1.00 36.81 98 ALA A C 1
ATOM 757 O O . ALA A 1 98 ? 4.851 4.936 -29.495 1.00 36.81 98 ALA A O 1
ATOM 758 N N . ASN A 1 99 ? 2.759 5.707 -29.235 1.00 41.50 99 ASN A N 1
ATOM 759 C CA . ASN A 1 99 ? 2.306 4.734 -28.250 1.00 41.50 99 ASN A CA 1
ATOM 760 C C . ASN A 1 99 ? 2.354 3.325 -28.883 1.00 41.50 99 ASN A C 1
ATOM 762 O O . ASN A 1 99 ? 1.606 3.078 -29.835 1.00 41.50 99 ASN A O 1
ATOM 766 N N . PRO A 1 100 ? 3.227 2.401 -28.442 1.00 39.78 100 PRO A N 1
ATOM 767 C CA . PRO A 1 100 ? 3.302 1.092 -29.065 1.00 39.78 100 PRO A CA 1
ATOM 768 C C . PRO A 1 100 ? 2.054 0.286 -28.698 1.00 39.78 100 PRO A C 1
ATOM 770 O O . PRO A 1 100 ? 1.588 0.313 -27.560 1.00 39.78 100 PRO A O 1
ATOM 773 N N . ASN A 1 101 ? 1.526 -0.416 -29.699 1.00 40.81 101 ASN A N 1
ATOM 774 C CA . ASN A 1 101 ? 0.302 -1.213 -29.668 1.00 40.81 101 ASN A CA 1
ATOM 775 C C . ASN A 1 101 ? 0.062 -1.936 -28.314 1.00 40.81 101 ASN A C 1
ATOM 777 O O . ASN A 1 101 ? 0.913 -2.722 -27.893 1.00 40.81 101 ASN A O 1
ATOM 781 N N . PRO A 1 102 ? -1.107 -1.764 -27.661 1.00 47.16 102 PRO A N 1
ATOM 782 C CA . PRO A 1 102 ? -1.445 -2.413 -26.384 1.00 47.16 102 PRO A CA 1
ATOM 783 C C . PRO A 1 102 ? -1.634 -3.942 -26.471 1.00 47.16 102 PRO A C 1
ATOM 785 O O . PRO A 1 102 ? -1.938 -4.588 -25.471 1.00 47.16 102 PRO A O 1
ATOM 788 N N . SER A 1 103 ? -1.442 -4.548 -27.644 1.00 45.16 103 SER A N 1
ATOM 789 C CA . SER A 1 103 ? -1.736 -5.957 -27.926 1.00 45.16 103 SER A CA 1
ATOM 790 C C . SER A 1 103 ? -0.725 -6.974 -27.374 1.00 45.16 103 SER A C 1
ATOM 792 O O . SER A 1 103 ? -0.940 -8.170 -27.545 1.00 45.16 103 SER A O 1
ATOM 794 N N . SER A 1 104 ? 0.358 -6.556 -26.704 1.00 54.75 104 SER A N 1
ATOM 795 C CA . SER A 1 104 ? 1.432 -7.470 -26.268 1.00 54.75 104 SER A CA 1
ATOM 796 C C . SER A 1 104 ? 1.468 -7.793 -24.766 1.00 54.75 104 SER A C 1
ATOM 798 O O . SER A 1 104 ? 2.370 -8.501 -24.329 1.00 54.75 104 SER A O 1
ATOM 800 N N . ILE A 1 105 ? 0.560 -7.254 -23.942 1.00 55.38 105 ILE A N 1
ATOM 801 C CA . ILE A 1 105 ? 0.585 -7.490 -22.480 1.00 55.38 105 ILE A CA 1
ATOM 802 C C . ILE A 1 105 ? -0.084 -8.825 -22.112 1.00 55.38 105 ILE A C 1
ATOM 804 O O . ILE A 1 105 ? 0.298 -9.458 -21.130 1.00 55.38 105 ILE A O 1
ATOM 808 N N . ASP A 1 106 ? -1.047 -9.294 -22.908 1.00 57.31 106 ASP A N 1
ATOM 809 C CA . ASP A 1 106 ? -1.826 -10.498 -22.588 1.00 57.31 106 ASP A CA 1
ATOM 810 C C . ASP A 1 106 ? -1.130 -11.824 -22.942 1.00 57.31 106 ASP A C 1
ATOM 812 O O . ASP A 1 106 ? -1.648 -12.890 -22.618 1.00 57.31 106 ASP A O 1
ATOM 816 N N . SER A 1 107 ? 0.055 -11.787 -23.559 1.00 64.50 107 SER A N 1
ATOM 817 C CA . SER A 1 107 ? 0.795 -12.989 -23.972 1.00 64.50 107 SER A CA 1
ATOM 818 C C . SER A 1 107 ? 1.718 -13.577 -22.900 1.00 64.50 107 SER A C 1
ATOM 820 O O . SER A 1 107 ? 2.278 -14.650 -23.118 1.00 64.50 107 SER A O 1
ATOM 822 N N . PHE A 1 108 ? 1.902 -12.909 -21.756 1.00 64.50 108 PHE A N 1
ATOM 823 C CA . PHE A 1 108 ? 2.763 -13.409 -20.681 1.00 64.50 108 PHE A CA 1
ATOM 824 C C . PHE A 1 108 ? 1.941 -14.088 -19.579 1.00 64.50 108 PHE A C 1
ATOM 826 O O . PHE A 1 108 ? 0.932 -13.524 -19.141 1.00 64.50 108 PHE A O 1
ATOM 833 N N . PRO A 1 109 ? 2.351 -15.279 -19.098 1.00 68.69 109 PRO A N 1
ATOM 834 C CA . PRO A 1 109 ? 1.686 -15.915 -17.972 1.00 68.69 109 PRO A CA 1
ATOM 835 C C . PRO A 1 109 ? 1.754 -14.986 -16.759 1.00 68.69 109 PRO A C 1
ATOM 837 O O . PRO A 1 109 ? 2.829 -14.543 -16.354 1.00 68.69 109 PRO A O 1
ATOM 840 N N . LEU A 1 110 ? 0.587 -14.671 -16.195 1.00 70.00 110 LEU A N 1
ATOM 841 C CA . LEU A 1 110 ? 0.521 -13.866 -14.985 1.00 70.00 110 LEU A CA 1
ATOM 842 C C . LEU A 1 110 ? 1.165 -14.647 -13.833 1.00 70.00 110 LEU A C 1
ATOM 844 O O . LEU A 1 110 ? 0.866 -15.835 -13.668 1.00 70.00 110 LEU A O 1
ATOM 848 N N . PRO A 1 111 ? 2.015 -14.002 -13.017 1.00 78.62 111 PRO A N 1
ATOM 849 C CA . PRO A 1 111 ? 2.499 -14.622 -11.797 1.00 78.62 111 PRO A CA 1
ATOM 850 C C . PRO A 1 111 ? 1.322 -14.947 -10.871 1.00 78.62 111 PRO A C 1
ATOM 852 O O . PRO A 1 111 ? 0.231 -14.375 -10.984 1.00 78.62 111 PRO A O 1
ATOM 855 N N . ALA A 1 112 ? 1.552 -15.862 -9.928 1.00 84.19 112 ALA A N 1
ATOM 856 C CA . ALA A 1 112 ? 0.576 -16.139 -8.884 1.00 84.19 112 ALA A CA 1
ATOM 857 C C . ALA A 1 112 ? 0.172 -14.829 -8.167 1.00 84.19 112 ALA A C 1
ATOM 859 O O . ALA A 1 112 ? 1.015 -13.942 -7.993 1.00 84.19 112 ALA A O 1
ATOM 860 N N . PRO A 1 113 ? -1.097 -14.679 -7.742 1.00 86.12 113 PRO A N 1
ATOM 861 C CA . PRO A 1 113 ? -1.527 -13.485 -7.025 1.00 86.12 113 PRO A CA 1
ATOM 862 C C . PRO A 1 113 ? -0.683 -13.259 -5.762 1.00 86.12 113 PRO A C 1
ATOM 864 O O . PRO A 1 113 ? -0.421 -14.225 -5.040 1.00 86.12 113 PRO A O 1
ATOM 867 N N . PRO A 1 114 ? -0.314 -12.006 -5.441 1.00 89.44 114 PRO A N 1
ATOM 868 C CA . PRO A 1 114 ? 0.514 -11.725 -4.279 1.00 89.44 114 PRO A CA 1
ATOM 869 C C . PRO A 1 114 ? -0.168 -12.158 -2.975 1.00 89.44 114 PRO A C 1
ATOM 871 O O . PRO A 1 114 ? -1.378 -12.004 -2.757 1.00 89.44 114 PRO A O 1
ATOM 874 N N . THR A 1 115 ? 0.638 -12.701 -2.076 1.00 91.31 115 THR A N 1
ATOM 875 C CA . THR A 1 115 ? 0.267 -13.095 -0.724 1.00 91.31 115 THR A CA 1
ATOM 876 C C . THR A 1 115 ? 0.426 -11.929 0.254 1.00 91.31 115 THR A C 1
ATOM 878 O O . THR A 1 115 ? 0.988 -10.880 -0.056 1.00 91.31 115 THR A O 1
ATOM 881 N N . PHE A 1 116 ? -0.089 -12.098 1.476 1.00 91.00 116 PHE A N 1
ATOM 882 C CA . PHE A 1 116 ? 0.159 -11.115 2.534 1.00 91.00 116 PHE A CA 1
ATOM 883 C C . PHE A 1 116 ? 1.631 -11.114 2.969 1.00 91.00 116 PHE A C 1
ATOM 885 O O . PHE A 1 116 ? 2.146 -10.070 3.353 1.00 91.00 116 PHE A O 1
ATOM 892 N N . LEU A 1 117 ? 2.318 -12.256 2.857 1.00 92.75 117 LEU A N 1
ATOM 893 C CA . LEU A 1 117 ? 3.746 -12.353 3.141 1.00 92.75 117 LEU A CA 1
ATOM 894 C C . LEU A 1 117 ? 4.566 -11.525 2.144 1.00 92.75 117 LEU A C 1
ATOM 896 O O . LEU A 1 117 ? 5.440 -10.779 2.571 1.00 92.75 117 LEU A O 1
ATOM 900 N N . ASP A 1 118 ? 4.216 -11.559 0.854 1.00 94.38 118 ASP A N 1
ATOM 901 C CA . ASP A 1 118 ? 4.869 -10.724 -0.166 1.00 94.38 118 ASP A CA 1
ATOM 902 C C . ASP A 1 118 ? 4.745 -9.231 0.167 1.00 94.38 118 ASP A C 1
ATOM 904 O O . ASP A 1 118 ? 5.691 -8.470 -0.000 1.00 94.38 118 ASP A O 1
ATOM 908 N N . PHE A 1 119 ? 3.597 -8.811 0.710 1.00 95.44 119 PHE A N 1
ATOM 909 C CA . PHE A 1 119 ? 3.417 -7.448 1.211 1.00 95.44 119 PHE A CA 1
ATOM 910 C C . PHE A 1 119 ? 4.262 -7.157 2.465 1.00 95.44 119 PHE A C 1
ATOM 912 O O . PHE A 1 119 ? 4.847 -6.081 2.573 1.00 95.44 119 PHE A O 1
ATOM 919 N N . LEU A 1 120 ? 4.337 -8.084 3.426 1.00 94.56 120 LEU A N 1
ATOM 920 C CA . LEU A 1 120 ? 5.137 -7.899 4.646 1.00 94.56 120 LEU A CA 1
ATOM 921 C C . LEU A 1 120 ? 6.644 -7.815 4.363 1.00 94.56 120 LEU A C 1
ATOM 923 O O . LEU A 1 120 ? 7.352 -7.118 5.097 1.00 94.56 120 LEU A O 1
ATOM 927 N N . ASN A 1 121 ? 7.103 -8.459 3.291 1.00 96.31 121 ASN A N 1
ATOM 928 C CA . ASN A 1 121 ? 8.490 -8.418 2.826 1.00 96.31 121 ASN A CA 1
ATOM 929 C C . ASN A 1 121 ? 8.874 -7.096 2.148 1.00 96.31 121 ASN A C 1
ATOM 931 O O . ASN A 1 121 ? 10.054 -6.874 1.888 1.00 96.31 121 ASN A O 1
ATOM 935 N N . LEU A 1 122 ? 7.913 -6.206 1.879 1.00 97.38 122 LEU A N 1
ATOM 936 C CA . LEU A 1 122 ? 8.215 -4.883 1.344 1.00 97.38 122 LEU A CA 1
ATOM 937 C C . LEU A 1 122 ? 8.998 -4.034 2.343 1.00 97.38 122 LEU A C 1
ATOM 939 O O . LEU A 1 122 ? 8.776 -4.100 3.559 1.00 97.38 122 LEU A O 1
ATOM 943 N N . GLN A 1 123 ? 9.874 -3.186 1.803 1.00 96.88 123 GLN A N 1
ATOM 944 C CA . GLN A 1 123 ? 10.703 -2.294 2.598 1.00 96.88 123 GLN A CA 1
ATOM 945 C C . GLN A 1 123 ? 9.832 -1.322 3.399 1.00 96.88 123 GLN A C 1
ATOM 947 O O . GLN A 1 123 ? 8.938 -0.662 2.870 1.00 96.88 123 GLN A O 1
ATOM 952 N N . SER A 1 124 ? 10.128 -1.214 4.691 1.00 97.06 124 SER A N 1
ATOM 953 C CA . SER A 1 124 ? 9.547 -0.225 5.592 1.00 97.06 124 SER A CA 1
ATOM 954 C C . SER A 1 124 ? 10.645 0.718 6.053 1.00 97.06 124 SER A C 1
ATOM 956 O O . SER A 1 124 ? 11.634 0.271 6.627 1.00 97.06 124 SER A O 1
ATOM 958 N N . HIS A 1 125 ? 10.436 2.019 5.902 1.00 95.56 125 HIS A N 1
ATOM 959 C CA . HIS A 1 125 ? 11.330 3.051 6.436 1.00 95.56 125 HIS A CA 1
ATOM 960 C C . HIS A 1 125 ? 10.850 3.630 7.775 1.00 95.56 125 HIS A C 1
ATOM 962 O O . HIS A 1 125 ? 11.400 4.615 8.248 1.00 95.56 125 HIS A O 1
ATOM 968 N N . TYR A 1 126 ? 9.840 3.027 8.413 1.00 94.81 126 TYR A N 1
ATOM 969 C CA . TYR A 1 126 ? 9.302 3.497 9.697 1.00 94.81 126 TYR A CA 1
ATOM 970 C C . TYR A 1 126 ? 10.385 3.721 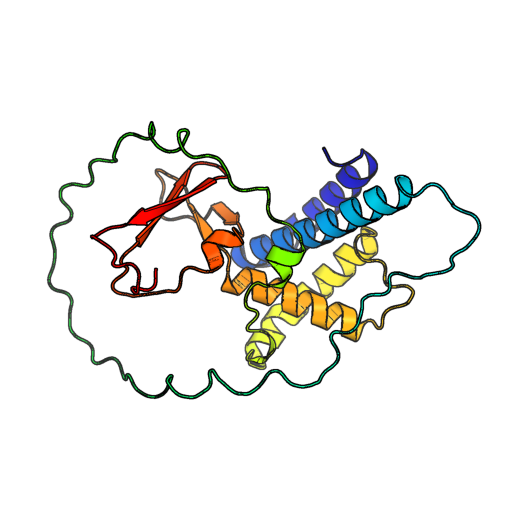10.762 1.00 94.81 126 TYR A C 1
ATOM 972 O O . TYR A 1 126 ? 10.382 4.747 11.426 1.00 94.81 126 TYR A O 1
ATOM 980 N N . SER A 1 127 ? 11.359 2.816 10.884 1.00 92.56 127 SER A N 1
ATOM 981 C CA . SER A 1 127 ? 12.439 2.947 11.872 1.00 92.56 127 SER A CA 1
ATOM 982 C C . SER A 1 127 ? 13.368 4.144 11.629 1.00 92.56 127 SER A C 1
ATOM 984 O O . SER A 1 127 ? 14.084 4.536 12.542 1.00 92.56 127 SER A O 1
ATOM 986 N N . SER A 1 128 ? 13.368 4.720 10.422 1.00 92.94 128 SER A N 1
ATOM 987 C CA . SER A 1 128 ? 14.127 5.927 10.075 1.00 92.94 128 SER A CA 1
ATOM 988 C C . SER A 1 128 ? 13.259 7.191 10.024 1.00 92.94 128 SER A C 1
ATOM 990 O O . SER A 1 128 ? 13.748 8.251 9.627 1.00 92.94 128 SER A O 1
ATOM 992 N N . TRP A 1 129 ? 11.971 7.100 10.375 1.00 91.81 129 TRP A N 1
ATOM 993 C CA . TRP A 1 129 ? 11.086 8.262 10.401 1.00 91.81 129 TRP A CA 1
ATOM 994 C C . TRP A 1 129 ? 11.504 9.248 11.487 1.00 91.81 129 TRP A C 1
ATOM 996 O O . TRP A 1 129 ? 11.799 8.878 12.621 1.00 91.81 129 TRP A O 1
ATOM 1006 N N . GLN A 1 130 ? 11.509 10.526 11.117 1.00 90.88 130 GLN A N 1
ATOM 1007 C CA . GLN A 1 130 ? 11.780 11.621 12.039 1.00 90.88 130 GLN A CA 1
ATOM 1008 C C . GLN A 1 130 ? 10.514 11.974 12.830 1.00 90.88 130 GLN A C 1
ATOM 1010 O O . GLN A 1 130 ? 9.392 11.617 12.447 1.00 90.88 130 GLN A O 1
ATOM 1015 N N . PHE A 1 131 ? 10.686 12.689 13.941 1.00 87.31 131 PHE A N 1
ATOM 1016 C CA . PHE A 1 131 ? 9.591 13.064 14.839 1.00 87.31 131 PHE A CA 1
ATOM 1017 C C . PHE A 1 131 ? 8.465 13.824 14.118 1.00 87.31 131 PHE A C 1
ATOM 1019 O O . PHE A 1 131 ? 7.284 13.617 14.402 1.00 87.31 131 PHE A O 1
ATOM 1026 N N . GLU A 1 132 ? 8.814 14.659 13.144 1.00 89.19 132 GLU A N 1
ATOM 1027 C CA . GLU A 1 132 ? 7.886 15.445 12.334 1.00 89.19 132 GLU A CA 1
ATOM 1028 C C . GLU A 1 132 ? 6.935 14.528 11.560 1.00 89.19 132 GLU A C 1
ATOM 1030 O O . GLU A 1 132 ? 5.716 14.672 11.667 1.00 89.19 132 GLU A O 1
ATOM 1035 N N . THR A 1 133 ? 7.477 13.512 10.883 1.00 85.69 133 THR A N 1
ATOM 1036 C CA . THR A 1 133 ? 6.695 12.514 10.139 1.00 85.69 133 THR A CA 1
ATOM 1037 C C . THR A 1 133 ? 5.769 11.729 11.070 1.00 85.69 133 THR A C 1
ATOM 1039 O O . THR A 1 133 ? 4.604 11.488 10.749 1.00 85.69 133 THR A O 1
ATOM 1042 N N . HIS A 1 134 ? 6.232 11.372 12.273 1.00 84.50 134 HIS A N 1
ATOM 1043 C CA . HIS A 1 134 ? 5.363 10.750 13.278 1.00 84.50 134 HIS A CA 1
ATOM 1044 C C . HIS A 1 134 ? 4.184 11.653 13.665 1.00 84.50 134 HIS A C 1
ATOM 1046 O O . HIS A 1 134 ? 3.052 11.180 13.821 1.00 84.50 134 HIS A O 1
ATOM 1052 N N . ASN A 1 135 ? 4.441 12.950 13.827 1.00 87.38 135 ASN A N 1
ATOM 1053 C CA . ASN A 1 135 ? 3.426 13.916 14.219 1.00 87.38 135 ASN A CA 1
ATOM 1054 C C . ASN A 1 135 ? 2.388 14.151 13.115 1.00 87.38 135 ASN A C 1
ATOM 1056 O O . ASN A 1 135 ? 1.196 14.233 13.424 1.00 87.38 135 ASN A O 1
ATOM 1060 N N . GLU A 1 136 ? 2.811 14.180 11.849 1.00 89.38 136 GLU A N 1
ATOM 1061 C CA . GLU A 1 136 ? 1.917 14.262 10.687 1.00 89.38 136 GLU A CA 1
ATOM 1062 C C . GLU A 1 136 ? 0.894 13.119 10.695 1.00 89.38 136 GLU A C 1
ATOM 1064 O O . GLU A 1 136 ? -0.314 13.340 10.575 1.00 89.38 136 GLU A O 1
ATOM 1069 N N . TRP A 1 137 ? 1.352 11.894 10.963 1.00 92.56 137 TRP A N 1
ATOM 1070 C CA . TRP A 1 137 ? 0.492 10.713 10.961 1.00 92.56 137 TRP A CA 1
ATOM 1071 C C . TRP A 1 137 ? -0.309 10.501 12.248 1.00 92.56 137 TRP A C 1
ATOM 1073 O O . TRP A 1 137 ? -1.208 9.658 12.275 1.00 92.56 137 TRP A O 1
ATOM 1083 N N . LYS A 1 138 ? -0.057 11.250 13.327 1.00 91.44 138 LYS A N 1
ATOM 1084 C CA . LYS A 1 138 ? -0.673 11.008 14.646 1.00 91.44 138 LYS A CA 1
ATOM 1085 C C . LYS A 1 138 ? -2.204 11.049 14.612 1.00 91.44 138 LYS A C 1
ATOM 1087 O O . LYS A 1 138 ? -2.874 10.166 15.164 1.00 91.44 138 LYS A O 1
ATOM 1092 N N . LYS A 1 139 ? -2.772 12.064 13.950 1.00 94.56 139 LYS A N 1
ATOM 1093 C CA . LYS A 1 139 ? -4.230 12.235 13.817 1.00 94.56 139 LYS A CA 1
ATOM 1094 C C . LYS A 1 139 ? -4.839 11.106 12.987 1.00 94.56 139 LYS A C 1
ATOM 1096 O O . LYS A 1 139 ? -5.846 10.521 13.387 1.00 94.56 139 LYS A O 1
ATOM 1101 N N . SER A 1 140 ? -4.205 10.778 11.869 1.00 95.88 140 SER A N 1
ATOM 1102 C CA . SER A 1 140 ? -4.662 9.739 10.947 1.00 95.88 140 SER A CA 1
ATOM 1103 C C . SER A 1 140 ? -4.539 8.347 11.529 1.00 95.88 140 SER A C 1
ATOM 1105 O O . SER A 1 140 ? -5.456 7.552 11.371 1.00 95.88 140 SER A O 1
ATOM 1107 N N . MET A 1 141 ? -3.493 8.083 12.308 1.00 93.69 141 MET A N 1
ATOM 1108 C CA . MET A 1 141 ? -3.339 6.834 13.042 1.00 93.69 141 MET A CA 1
ATOM 1109 C C . MET A 1 141 ? -4.416 6.674 14.116 1.00 93.69 141 MET A C 1
ATOM 1111 O O . MET A 1 141 ? -4.986 5.599 14.276 1.00 93.69 141 MET A O 1
ATOM 1115 N N . THR A 1 142 ? -4.743 7.748 14.839 1.00 93.81 142 THR A N 1
ATOM 1116 C CA . THR A 1 142 ? -5.826 7.725 15.837 1.00 93.81 142 THR A CA 1
ATOM 1117 C C . THR A 1 142 ? -7.173 7.424 15.179 1.00 93.81 142 THR A C 1
ATOM 1119 O O . THR A 1 142 ? -7.920 6.566 15.649 1.00 93.81 142 THR A O 1
ATOM 1122 N N . PHE A 1 143 ? -7.462 8.087 14.056 1.00 96.00 143 PHE A N 1
ATOM 1123 C CA . PHE A 1 143 ? -8.663 7.824 13.268 1.00 96.00 143 PHE A CA 1
ATOM 1124 C C . PHE A 1 143 ? -8.691 6.391 12.718 1.00 96.00 143 PHE A C 1
ATOM 1126 O O . PHE A 1 143 ? -9.697 5.704 12.870 1.00 96.00 143 PHE A O 1
ATOM 1133 N N . LEU A 1 144 ? -7.594 5.933 12.111 1.00 94.81 144 LEU A N 1
ATOM 1134 C CA . LEU A 1 144 ? -7.463 4.608 11.511 1.00 94.81 144 LEU A CA 1
ATOM 1135 C C . LEU A 1 144 ? -7.645 3.501 12.547 1.00 94.81 144 LEU A C 1
ATOM 1137 O O . LEU A 1 144 ? -8.418 2.578 12.314 1.00 94.81 144 LEU A O 1
ATOM 1141 N N . PHE A 1 145 ? -6.978 3.606 13.696 1.00 92.50 145 PHE A N 1
ATOM 1142 C CA . PHE A 1 145 ? -7.107 2.628 14.770 1.00 92.50 145 PHE A CA 1
ATOM 1143 C C . PHE A 1 145 ? -8.568 2.508 15.213 1.00 92.50 145 PHE A C 1
ATOM 1145 O O . PHE A 1 145 ? -9.131 1.417 15.204 1.00 92.50 145 PHE A O 1
ATOM 1152 N N . LYS A 1 146 ? -9.233 3.643 15.477 1.00 92.38 146 LYS A N 1
ATOM 1153 C CA . LYS A 1 146 ? -10.664 3.655 15.801 1.00 92.38 146 LYS A CA 1
ATOM 1154 C C . LYS A 1 146 ? -11.515 3.047 14.683 1.00 92.38 146 LYS A C 1
ATOM 1156 O O . LYS A 1 146 ? -12.427 2.278 14.963 1.00 92.38 146 LYS A O 1
ATOM 1161 N N . LEU A 1 147 ? -11.228 3.383 13.427 1.00 94.12 147 LEU A N 1
ATOM 1162 C CA . LEU A 1 147 ? -11.955 2.879 12.265 1.00 94.12 147 LEU A CA 1
ATOM 1163 C C . LEU A 1 147 ? -11.882 1.351 12.169 1.00 94.12 147 LEU A C 1
ATOM 1165 O O . LEU A 1 147 ? -12.904 0.706 11.935 1.00 94.12 147 LEU A O 1
ATOM 1169 N N . LEU A 1 148 ? -10.689 0.785 12.352 1.00 91.56 148 LEU A N 1
ATOM 1170 C CA . LEU A 1 148 ? -10.441 -0.653 12.291 1.00 91.56 148 LEU A CA 1
ATOM 1171 C C . LEU A 1 148 ? -11.106 -1.392 13.458 1.00 91.56 148 LEU A C 1
ATOM 1173 O O . LEU A 1 148 ? -11.721 -2.436 13.228 1.00 91.56 148 LEU A O 1
ATOM 1177 N N . THR A 1 149 ? -11.051 -0.827 14.667 1.00 89.25 149 THR A N 1
ATOM 1178 C CA . THR A 1 149 ? -11.719 -1.370 15.858 1.00 89.25 149 THR A CA 1
ATOM 1179 C C . THR A 1 149 ? -13.238 -1.335 15.714 1.00 89.25 149 THR A C 1
ATOM 1181 O O . THR A 1 149 ? -13.886 -2.372 15.825 1.00 89.25 149 THR A O 1
ATOM 1184 N N . ASP A 1 150 ? -13.816 -0.176 15.373 1.00 89.62 150 ASP A N 1
ATOM 1185 C CA . ASP A 1 150 ? -15.265 -0.011 15.176 1.00 89.62 150 ASP A CA 1
ATOM 1186 C C . ASP A 1 150 ? -15.805 -0.937 14.063 1.00 89.62 150 ASP A C 1
ATOM 1188 O O . ASP A 1 150 ? -16.981 -1.294 14.063 1.00 89.62 150 ASP A O 1
ATOM 1192 N N . SER A 1 151 ? -14.964 -1.294 13.085 1.00 89.25 151 SER A N 1
ATOM 1193 C CA . SER A 1 151 ? -15.336 -2.160 11.954 1.00 89.25 151 SER A CA 1
ATOM 1194 C C . SER A 1 151 ? -15.029 -3.641 12.200 1.00 89.25 151 SER A C 1
ATOM 1196 O O . SER A 1 151 ? -15.254 -4.463 11.309 1.00 89.25 151 SER A O 1
ATOM 1198 N N . ASN A 1 152 ? -14.511 -3.988 13.384 1.00 86.31 152 ASN A N 1
ATOM 1199 C CA . ASN A 1 152 ? -14.080 -5.335 13.753 1.00 86.31 152 ASN A CA 1
ATOM 1200 C C . ASN A 1 152 ? -13.117 -5.951 12.713 1.00 86.31 152 ASN A C 1
ATOM 1202 O O . ASN A 1 152 ? -13.292 -7.091 12.276 1.00 86.31 152 ASN A O 1
ATOM 1206 N N . ILE A 1 153 ? -12.161 -5.149 12.231 1.00 85.44 153 ILE A N 1
ATOM 1207 C CA . ILE A 1 153 ? -11.151 -5.572 11.246 1.00 85.44 153 ILE A CA 1
ATOM 1208 C C . ILE A 1 153 ? -9.864 -6.019 11.940 1.00 85.44 153 ILE A C 1
ATOM 1210 O O . ILE A 1 153 ? -9.237 -6.978 11.500 1.00 85.44 153 ILE A O 1
ATOM 1214 N N . VAL A 1 154 ? -9.488 -5.348 13.029 1.00 78.50 154 VAL A N 1
ATOM 1215 C CA . VAL A 1 154 ? -8.335 -5.724 13.851 1.00 78.50 154 VAL A CA 1
ATOM 1216 C C . VAL A 1 154 ? -8.848 -6.266 15.188 1.00 78.50 154 VAL A C 1
ATOM 1218 O O . VAL A 1 154 ? -9.419 -5.494 15.962 1.00 78.50 154 VAL A O 1
ATOM 1221 N N . PRO A 1 155 ? -8.688 -7.572 15.473 1.00 63.09 155 PRO A N 1
ATOM 1222 C CA . PRO A 1 155 ? -8.982 -8.126 16.786 1.00 63.09 155 PRO A CA 1
ATOM 1223 C C . PRO A 1 155 ? -7.847 -7.747 17.745 1.00 63.09 155 PRO A C 1
ATOM 1225 O O . PRO A 1 155 ? -6.683 -8.023 17.477 1.00 63.09 155 PRO A O 1
ATOM 1228 N N . CYS A 1 156 ? -8.180 -7.083 18.850 1.00 58.50 156 CYS A N 1
ATOM 1229 C CA . CYS A 1 156 ? -7.197 -6.536 19.794 1.00 58.50 156 CYS A CA 1
ATOM 1230 C C . CYS A 1 156 ? -7.388 -7.085 21.215 1.00 58.50 156 CYS A C 1
ATOM 1232 O O . CYS A 1 156 ? -7.088 -6.390 22.178 1.00 58.50 156 CYS A O 1
ATOM 1234 N N . GLN A 1 157 ? -7.963 -8.283 21.372 1.00 63.03 157 GLN A N 1
ATOM 1235 C CA . GLN A 1 157 ? -8.271 -8.785 22.717 1.00 63.03 157 GLN A CA 1
ATOM 1236 C C . GLN A 1 157 ? -7.007 -9.231 23.470 1.00 63.03 157 GLN A C 1
ATOM 1238 O O . GLN A 1 157 ? -6.913 -8.961 24.662 1.00 63.03 157 GLN A O 1
ATOM 1243 N N . ASP A 1 158 ? -6.005 -9.775 22.764 1.00 72.00 158 ASP A N 1
ATOM 1244 C CA . ASP A 1 158 ? -4.817 -10.384 23.392 1.00 72.00 158 ASP A CA 1
ATOM 1245 C C . ASP A 1 158 ? -3.480 -9.712 23.024 1.00 72.00 158 ASP A C 1
ATOM 1247 O O . ASP A 1 158 ? -2.417 -10.157 23.453 1.00 72.00 158 ASP A O 1
ATOM 1251 N N . ILE A 1 159 ? -3.505 -8.654 22.207 1.00 78.69 159 ILE A N 1
ATOM 1252 C CA . ILE A 1 159 ? -2.299 -7.954 21.741 1.00 78.69 159 ILE A CA 1
ATOM 1253 C C . ILE A 1 159 ? -2.286 -6.551 22.336 1.00 78.69 159 ILE A C 1
ATOM 1255 O O . ILE A 1 159 ? -3.285 -5.832 22.275 1.00 78.69 159 ILE A O 1
ATOM 1259 N N . ASP A 1 160 ? -1.135 -6.157 22.877 1.00 85.38 160 ASP A N 1
ATOM 1260 C CA . ASP A 1 160 ? -0.910 -4.805 23.372 1.00 85.38 160 ASP A CA 1
ATOM 1261 C C . ASP A 1 160 ? -1.188 -3.743 22.284 1.00 85.38 160 ASP A C 1
ATOM 1263 O O . ASP A 1 160 ? -0.791 -3.867 21.120 1.00 85.38 160 ASP A O 1
ATOM 1267 N N . ILE A 1 161 ? -1.868 -2.665 22.683 1.00 85.06 161 ILE A N 1
ATOM 1268 C CA . ILE A 1 161 ? -2.306 -1.595 21.781 1.00 85.06 161 ILE A CA 1
ATOM 1269 C C . ILE A 1 161 ? -1.108 -0.924 21.108 1.00 85.06 161 ILE A C 1
ATOM 1271 O O . ILE A 1 161 ? -1.196 -0.577 19.928 1.00 85.06 161 ILE A O 1
ATOM 1275 N N . GLN A 1 162 ? 0.001 -0.727 21.826 1.00 88.06 162 GLN A N 1
ATOM 1276 C CA . GLN A 1 162 ? 1.182 -0.085 21.257 1.00 88.06 162 GLN A CA 1
ATOM 1277 C C . GLN A 1 162 ? 1.796 -0.959 20.159 1.00 88.06 162 GLN A C 1
ATOM 1279 O O . GLN A 1 162 ? 2.069 -0.462 19.068 1.00 88.06 162 GLN A O 1
ATOM 1284 N N . THR A 1 163 ? 1.859 -2.270 20.379 1.00 88.94 163 THR A N 1
ATOM 1285 C CA . THR A 1 163 ? 2.286 -3.248 19.369 1.00 88.94 163 THR A CA 1
ATOM 1286 C C . THR A 1 163 ? 1.422 -3.175 18.107 1.00 88.94 163 THR A C 1
ATOM 1288 O O . THR A 1 163 ? 1.946 -3.100 16.996 1.00 88.94 163 THR A O 1
ATOM 1291 N N . VAL A 1 164 ? 0.092 -3.118 18.248 1.00 88.56 164 VAL A N 1
ATOM 1292 C CA . VAL A 1 164 ? -0.811 -2.974 17.090 1.00 88.56 164 VAL A CA 1
ATOM 1293 C C . VAL A 1 164 ? -0.560 -1.659 16.349 1.00 88.56 164 VAL A C 1
ATOM 1295 O O . VAL A 1 164 ? -0.549 -1.632 15.116 1.00 88.56 164 VAL A O 1
ATOM 1298 N N . ARG A 1 165 ? -0.341 -0.558 17.075 1.00 90.44 165 ARG A N 1
ATOM 1299 C CA . ARG A 1 165 ? -0.038 0.749 16.474 1.00 90.44 165 ARG A CA 1
ATOM 1300 C C . ARG A 1 165 ? 1.279 0.727 15.705 1.00 90.44 165 ARG A C 1
ATOM 1302 O O . ARG A 1 165 ? 1.314 1.234 14.586 1.00 90.44 165 ARG A O 1
ATOM 1309 N N . ASP A 1 166 ? 2.316 0.111 16.260 1.00 91.19 166 ASP A N 1
ATOM 1310 C CA . ASP A 1 166 ? 3.611 -0.030 15.593 1.00 91.19 166 ASP A CA 1
ATOM 1311 C C . ASP A 1 166 ? 3.502 -0.897 14.335 1.00 91.19 166 ASP A C 1
ATOM 1313 O O . ASP A 1 166 ? 4.029 -0.527 13.282 1.00 91.19 166 ASP A O 1
ATOM 1317 N N . CYS A 1 167 ? 2.717 -1.980 14.375 1.00 92.00 167 CYS A N 1
ATOM 1318 C CA . CYS A 1 167 ? 2.387 -2.747 13.174 1.00 92.00 167 CYS A CA 1
ATOM 1319 C C . CYS A 1 167 ? 1.693 -1.882 12.110 1.00 92.00 167 CYS A C 1
ATOM 1321 O O . CYS A 1 167 ? 2.058 -1.944 10.937 1.00 92.00 167 CYS A O 1
ATOM 1323 N N . LEU A 1 168 ? 0.716 -1.050 12.490 1.00 94.00 168 LEU A N 1
ATOM 1324 C CA . LEU A 1 168 ? 0.022 -0.167 11.546 1.00 94.00 168 LEU A CA 1
ATOM 1325 C C . LEU A 1 168 ? 0.955 0.886 10.939 1.00 94.00 168 LEU A C 1
ATOM 1327 O O . LEU A 1 168 ? 0.869 1.138 9.738 1.00 94.00 168 LEU A O 1
ATOM 1331 N N . PHE A 1 169 ? 1.869 1.471 11.716 1.00 95.31 169 PHE A N 1
ATOM 1332 C CA . PHE A 1 169 ? 2.873 2.389 11.175 1.00 95.31 169 PHE A CA 1
ATOM 1333 C C . PHE A 1 169 ? 3.806 1.702 10.178 1.00 95.31 169 PHE A C 1
ATOM 1335 O O . PHE A 1 169 ? 4.069 2.236 9.102 1.00 95.31 169 PHE A O 1
ATOM 1342 N N . HIS A 1 170 ? 4.236 0.482 10.484 1.00 96.38 170 HIS A N 1
ATOM 1343 C CA . HIS A 1 170 ? 5.003 -0.347 9.565 1.00 96.38 170 HIS A CA 1
ATOM 1344 C C . HIS A 1 170 ? 4.241 -0.672 8.270 1.00 96.38 170 HIS A C 1
ATOM 1346 O O . HIS A 1 170 ? 4.857 -0.744 7.207 1.00 96.38 170 HIS A O 1
ATOM 1352 N N . ILE A 1 171 ? 2.918 -0.855 8.326 1.00 96.44 171 ILE A N 1
ATOM 1353 C CA . ILE A 1 171 ? 2.074 -1.042 7.134 1.00 96.44 171 ILE A CA 1
ATOM 1354 C C . ILE A 1 171 ? 1.983 0.262 6.330 1.00 96.44 171 ILE A C 1
ATOM 1356 O O . ILE A 1 171 ? 2.171 0.229 5.115 1.00 96.44 171 ILE A O 1
ATOM 1360 N N . ILE A 1 172 ? 1.736 1.406 6.980 1.00 96.56 172 ILE A N 1
ATOM 1361 C CA . ILE A 1 172 ? 1.706 2.722 6.316 1.00 96.56 172 ILE A CA 1
ATOM 1362 C C . ILE A 1 172 ? 3.039 2.987 5.620 1.00 96.56 172 ILE A C 1
ATOM 1364 O O . ILE A 1 172 ? 3.053 3.303 4.436 1.00 96.56 172 ILE A O 1
ATOM 1368 N N . SER A 1 173 ? 4.156 2.794 6.320 1.00 97.06 173 SER A N 1
ATOM 1369 C CA . SER A 1 173 ? 5.491 3.026 5.776 1.00 97.06 173 SER A CA 1
ATOM 1370 C C . SER A 1 173 ? 5.804 2.126 4.579 1.00 97.06 173 SER A C 1
ATOM 1372 O O . SER A 1 173 ? 6.351 2.607 3.587 1.00 97.06 173 SER A O 1
ATOM 1374 N N . ARG A 1 174 ? 5.397 0.848 4.613 1.00 97.81 174 ARG A N 1
ATOM 1375 C CA . ARG A 1 174 ? 5.494 -0.039 3.442 1.00 97.81 174 ARG A CA 1
ATOM 1376 C C . ARG A 1 174 ? 4.706 0.507 2.263 1.00 97.81 174 ARG A C 1
ATOM 1378 O O . ARG A 1 174 ? 5.216 0.528 1.152 1.00 97.81 174 ARG A O 1
ATOM 1385 N N . ILE A 1 175 ? 3.480 0.969 2.489 1.00 97.50 175 ILE A N 1
ATOM 1386 C CA . ILE A 1 175 ? 2.659 1.513 1.407 1.00 97.50 175 ILE A CA 1
ATOM 1387 C C . ILE A 1 175 ? 3.292 2.794 0.854 1.00 97.50 175 ILE A C 1
ATOM 1389 O O . ILE A 1 175 ? 3.435 2.899 -0.356 1.00 97.50 175 ILE A O 1
ATOM 1393 N N . GLU A 1 176 ? 3.707 3.731 1.705 1.00 95.50 176 GLU A N 1
ATOM 1394 C CA . GLU A 1 176 ? 4.363 4.978 1.281 1.00 95.50 176 GLU A CA 1
ATOM 1395 C C . GLU A 1 176 ? 5.572 4.715 0.382 1.00 95.50 176 GLU A C 1
ATOM 1397 O O . GLU A 1 176 ? 5.678 5.269 -0.709 1.00 95.50 176 GLU A O 1
ATOM 1402 N N . SER A 1 177 ? 6.432 3.793 0.810 1.00 95.88 177 SER A N 1
ATOM 1403 C CA . SER A 1 177 ? 7.723 3.543 0.164 1.00 95.88 177 SER A CA 1
ATOM 1404 C C . SER A 1 177 ? 7.605 2.729 -1.128 1.00 95.88 177 SER A C 1
ATOM 1406 O O . SER A 1 177 ? 8.506 2.763 -1.955 1.00 95.88 177 SER A O 1
ATOM 1408 N N . ASN A 1 178 ? 6.505 1.987 -1.308 1.00 97.19 178 ASN A N 1
ATOM 1409 C CA . ASN A 1 178 ? 6.377 0.986 -2.372 1.00 97.19 178 ASN A CA 1
ATOM 1410 C C . ASN A 1 178 ? 5.139 1.190 -3.265 1.00 97.19 178 ASN A C 1
ATOM 1412 O O . ASN A 1 178 ? 4.847 0.344 -4.115 1.00 97.19 178 ASN A O 1
ATOM 1416 N N . CYS A 1 179 ? 4.356 2.258 -3.062 1.00 95.19 179 CYS A N 1
ATOM 1417 C CA . CYS A 1 179 ? 3.145 2.489 -3.846 1.00 95.19 179 CYS A CA 1
ATOM 1418 C C . CYS A 1 179 ? 3.414 3.186 -5.181 1.00 95.19 179 CYS A C 1
ATOM 1420 O O . CYS A 1 179 ? 4.228 4.095 -5.313 1.00 95.19 179 CYS A O 1
ATOM 1422 N N . PHE A 1 180 ? 2.609 2.821 -6.170 1.00 93.31 180 PHE A N 1
ATOM 1423 C CA . PHE A 1 180 ? 2.635 3.385 -7.507 1.00 93.31 180 PHE A CA 1
ATOM 1424 C C . PHE A 1 180 ? 1.393 4.244 -7.732 1.00 93.31 180 PHE A C 1
ATOM 1426 O O . PHE A 1 180 ? 0.265 3.807 -7.491 1.00 93.31 180 PHE A O 1
ATOM 1433 N N . GLY A 1 181 ? 1.594 5.467 -8.227 1.00 90.75 181 GLY A N 1
ATOM 1434 C CA . GLY A 1 181 ? 0.498 6.344 -8.641 1.00 90.75 181 GLY A CA 1
ATOM 1435 C C . GLY A 1 181 ? -0.253 5.788 -9.855 1.00 90.75 181 GLY A C 1
ATOM 1436 O O . GLY A 1 181 ? 0.367 5.280 -10.797 1.00 90.75 181 GLY A O 1
ATOM 1437 N N . ILE A 1 182 ? -1.578 5.901 -9.820 1.00 87.19 182 ILE A N 1
ATOM 1438 C CA . ILE A 1 182 ? -2.500 5.623 -10.923 1.00 87.19 182 ILE A CA 1
ATOM 1439 C C . ILE A 1 182 ? -2.942 6.973 -11.478 1.00 87.19 182 ILE A C 1
ATOM 1441 O O . ILE A 1 182 ? -3.520 7.784 -10.752 1.00 87.19 182 ILE A O 1
ATOM 1445 N N . TRP A 1 183 ? -2.668 7.218 -12.754 1.00 85.38 183 TRP A N 1
ATOM 1446 C CA . TRP A 1 183 ? -2.847 8.522 -13.390 1.00 85.38 183 TRP A CA 1
ATOM 1447 C C . TRP A 1 183 ? -3.946 8.466 -14.447 1.00 85.38 183 TRP A C 1
ATOM 1449 O O . TRP A 1 183 ? -4.182 7.419 -15.051 1.00 85.38 183 TRP A O 1
ATOM 1459 N N . LYS A 1 184 ? -4.630 9.593 -14.670 1.00 82.00 184 LYS A N 1
ATOM 1460 C CA . LYS A 1 184 ? -5.580 9.709 -15.784 1.00 82.00 184 LYS A CA 1
ATOM 1461 C C . LYS A 1 184 ? -4.823 9.599 -17.113 1.00 82.00 184 LYS A C 1
ATOM 1463 O O . LYS A 1 184 ? -3.843 10.319 -17.267 1.00 82.00 184 LYS A O 1
ATOM 1468 N N . PRO A 1 185 ? -5.297 8.795 -18.081 1.00 74.94 185 PRO A N 1
ATOM 1469 C CA . PRO A 1 185 ? -4.596 8.614 -19.352 1.00 74.94 185 PRO A CA 1
ATOM 1470 C C . PRO A 1 185 ? -4.496 9.903 -20.187 1.00 74.94 185 PRO A C 1
ATOM 1472 O O . PRO A 1 185 ? -3.479 10.116 -20.827 1.00 74.94 185 PRO A O 1
ATOM 1475 N N . ASN A 1 186 ? -5.504 10.789 -20.137 1.00 72.31 186 ASN A N 1
ATOM 1476 C CA . ASN A 1 186 ? -5.619 11.951 -21.038 1.00 72.31 186 ASN A CA 1
ATOM 1477 C C . ASN A 1 186 ? -5.984 13.268 -20.311 1.00 72.31 186 ASN A C 1
ATOM 1479 O O . ASN A 1 186 ? -6.735 14.086 -20.840 1.00 72.31 186 ASN A O 1
ATOM 1483 N N . GLY A 1 187 ? -5.564 13.462 -19.057 1.00 59.03 187 GLY A N 1
ATOM 1484 C CA . GLY A 1 187 ? -5.923 14.653 -18.271 1.00 59.03 187 GLY A CA 1
ATOM 1485 C C . GLY A 1 187 ? -4.713 15.346 -17.657 1.00 59.03 187 GLY A C 1
ATOM 1486 O O . GLY A 1 187 ? -3.655 14.735 -17.557 1.00 59.03 187 GLY A O 1
ATOM 1487 N N . LYS A 1 188 ? -4.897 16.595 -17.187 1.00 60.50 188 LYS A N 1
ATOM 1488 C CA . LYS A 1 188 ? -3.952 17.274 -16.271 1.00 60.50 188 LYS A CA 1
ATOM 1489 C C . LYS A 1 188 ? -3.448 16.255 -15.248 1.00 60.50 188 LYS A C 1
ATOM 1491 O O . LYS A 1 188 ? -4.298 15.530 -14.730 1.00 60.50 188 LYS A O 1
ATOM 1496 N N . GLU A 1 189 ? -2.138 16.218 -14.997 1.00 69.62 189 GLU A N 1
ATOM 1497 C CA . GLU A 1 189 ? -1.382 15.270 -14.153 1.00 69.62 189 GLU A CA 1
ATOM 1498 C C . GLU A 1 189 ? -2.003 15.050 -12.758 1.00 69.62 189 GLU A C 1
ATOM 1500 O O . GLU A 1 189 ? -1.517 15.503 -11.725 1.00 69.62 189 GLU A O 1
ATOM 1505 N N . ALA A 1 190 ? -3.142 14.370 -12.711 1.00 77.31 190 ALA A N 1
ATOM 1506 C CA . ALA A 1 190 ? -3.944 14.185 -11.520 1.00 77.31 190 ALA A CA 1
ATOM 1507 C C . ALA A 1 190 ? -3.927 12.703 -11.172 1.00 77.31 190 ALA A C 1
ATOM 1509 O O . ALA A 1 190 ? -4.516 11.868 -11.868 1.00 77.31 190 ALA A O 1
ATOM 1510 N N . CYS A 1 191 ? -3.248 12.393 -10.072 1.00 84.31 191 CYS A N 1
ATOM 1511 C CA . CYS A 1 191 ? -3.211 11.061 -9.492 1.00 84.31 191 CYS A CA 1
ATOM 1512 C C . CYS A 1 191 ? -4.627 10.673 -9.032 1.00 84.31 191 CYS A C 1
ATOM 1514 O O . CYS A 1 191 ? -5.198 11.294 -8.134 1.00 84.31 191 CYS A O 1
ATOM 1516 N N . MET A 1 192 ? -5.216 9.663 -9.675 1.00 84.62 192 MET A N 1
ATOM 1517 C CA . MET A 1 192 ? -6.545 9.128 -9.357 1.00 84.62 192 MET A CA 1
ATOM 1518 C C . MET A 1 192 ? -6.530 8.246 -8.112 1.00 84.62 192 MET A C 1
ATOM 1520 O O . MET A 1 192 ? -7.552 8.088 -7.443 1.00 84.62 192 MET A O 1
ATOM 1524 N N . GLY A 1 193 ? -5.384 7.640 -7.820 1.00 88.00 193 GLY A N 1
ATOM 1525 C CA . GLY A 1 193 ? -5.237 6.691 -6.733 1.00 88.00 193 GLY A CA 1
ATOM 1526 C C . GLY A 1 193 ? -3.849 6.081 -6.703 1.00 88.00 193 GLY A C 1
ATOM 1527 O O . GLY A 1 193 ? -2.956 6.468 -7.454 1.00 88.00 193 GLY A O 1
ATOM 1528 N N . ARG A 1 194 ? -3.667 5.116 -5.810 1.00 92.56 194 ARG A N 1
ATOM 1529 C CA . ARG A 1 194 ? -2.407 4.403 -5.624 1.00 92.56 194 ARG A CA 1
ATOM 1530 C C . ARG A 1 194 ? -2.678 2.912 -5.543 1.00 92.56 194 ARG A C 1
ATOM 1532 O O . ARG A 1 194 ? -3.728 2.504 -5.049 1.00 92.56 194 ARG A O 1
ATOM 1539 N N . ALA A 1 195 ? -1.715 2.125 -5.989 1.00 93.56 195 ALA A N 1
ATOM 1540 C CA . ALA A 1 195 ? -1.709 0.678 -5.843 1.00 93.56 195 ALA A CA 1
ATOM 1541 C C . ALA A 1 195 ? -0.331 0.209 -5.377 1.00 93.56 195 ALA A C 1
ATOM 1543 O O . ALA A 1 195 ? 0.670 0.891 -5.587 1.00 93.56 195 ALA A O 1
ATOM 1544 N N . VAL A 1 196 ? -0.290 -0.954 -4.737 1.00 94.81 196 VAL A N 1
ATOM 1545 C CA . VAL A 1 196 ? 0.950 -1.631 -4.352 1.00 94.81 196 VAL A CA 1
ATOM 1546 C C . VAL A 1 196 ? 1.043 -2.903 -5.180 1.00 94.81 196 VAL A C 1
ATOM 1548 O O . VAL A 1 196 ? 0.096 -3.687 -5.210 1.00 94.81 196 VAL A O 1
ATOM 1551 N N . PHE A 1 197 ? 2.179 -3.091 -5.842 1.00 93.88 197 PHE A N 1
ATOM 1552 C CA . PHE A 1 197 ? 2.473 -4.253 -6.672 1.00 93.88 197 PHE A CA 1
ATOM 1553 C C . PHE A 1 197 ? 3.730 -4.919 -6.105 1.00 93.88 197 PHE A C 1
ATOM 1555 O O . PHE A 1 197 ? 4.822 -4.522 -6.496 1.00 93.88 197 PHE A O 1
ATOM 1562 N N . PRO A 1 198 ? 3.614 -5.896 -5.183 1.00 94.06 198 PRO A N 1
ATOM 1563 C CA . PRO A 1 198 ? 4.769 -6.358 -4.414 1.00 94.06 198 PRO A CA 1
ATOM 1564 C C . PRO A 1 198 ? 5.973 -6.792 -5.258 1.00 94.06 198 PRO A C 1
ATOM 1566 O O . PRO A 1 198 ? 7.092 -6.396 -4.964 1.00 94.06 198 PRO A O 1
ATOM 1569 N N . ALA A 1 199 ? 5.747 -7.518 -6.357 1.00 92.56 199 ALA A N 1
ATOM 1570 C CA . ALA A 1 199 ? 6.820 -7.918 -7.270 1.00 92.56 199 ALA A CA 1
ATOM 1571 C C . ALA A 1 199 ? 7.492 -6.723 -7.977 1.00 92.56 199 ALA A C 1
ATOM 1573 O O . ALA A 1 199 ? 8.703 -6.711 -8.157 1.00 92.56 199 ALA A O 1
ATOM 1574 N N . ALA A 1 200 ? 6.718 -5.700 -8.349 1.00 93.12 200 ALA A N 1
ATOM 1575 C CA . ALA A 1 200 ? 7.242 -4.498 -8.994 1.00 93.12 200 ALA A CA 1
ATOM 1576 C C . ALA A 1 200 ? 8.047 -3.612 -8.036 1.00 93.12 200 ALA A C 1
ATOM 1578 O O . ALA A 1 200 ? 8.915 -2.866 -8.468 1.00 93.12 200 ALA A O 1
ATOM 1579 N N . SER A 1 201 ? 7.749 -3.676 -6.738 1.00 95.25 201 SER A N 1
ATOM 1580 C CA . SER A 1 201 ? 8.408 -2.868 -5.711 1.00 95.25 201 SER A CA 1
ATOM 1581 C C . SER A 1 201 ? 9.868 -3.265 -5.450 1.00 95.25 201 SER A C 1
ATOM 1583 O O . SER A 1 201 ? 10.548 -2.561 -4.713 1.00 95.25 201 SER A O 1
ATOM 1585 N N . TYR A 1 202 ? 10.358 -4.358 -6.046 1.00 93.31 202 TYR A N 1
ATOM 1586 C CA . TYR A 1 202 ? 11.772 -4.744 -5.986 1.00 93.31 202 TYR A CA 1
ATOM 1587 C C . TYR A 1 202 ? 12.663 -3.990 -6.984 1.00 93.31 202 TYR A C 1
ATOM 1589 O O . TYR A 1 202 ? 13.880 -3.989 -6.807 1.00 93.31 202 TYR A O 1
ATOM 1597 N N . PHE A 1 203 ? 12.083 -3.341 -8.001 1.00 92.88 203 PHE A N 1
ATOM 1598 C CA . PHE A 1 203 ? 12.833 -2.475 -8.912 1.00 92.88 203 PHE A CA 1
ATOM 1599 C C . PHE A 1 203 ? 13.262 -1.214 -8.166 1.00 92.88 203 PHE A C 1
ATOM 1601 O O . PHE A 1 203 ? 12.431 -0.500 -7.596 1.00 92.88 203 PHE A O 1
ATOM 1608 N N . ASN A 1 204 ? 14.562 -0.933 -8.174 1.00 91.56 204 ASN A N 1
ATOM 1609 C CA . ASN A 1 204 ? 15.099 0.235 -7.491 1.00 91.56 204 ASN A CA 1
ATOM 1610 C C . ASN A 1 204 ? 14.963 1.495 -8.347 1.00 91.56 204 ASN A C 1
ATOM 1612 O O . ASN A 1 204 ? 14.823 1.457 -9.568 1.00 91.56 204 ASN A O 1
ATOM 1616 N N . HIS A 1 205 ? 15.030 2.652 -7.693 1.00 90.50 205 HIS A N 1
ATOM 1617 C CA . HIS A 1 205 ? 15.087 3.917 -8.406 1.00 90.50 205 HIS A CA 1
ATOM 1618 C C . HIS A 1 205 ? 16.479 4.140 -9.013 1.00 90.50 205 HIS A C 1
ATOM 1620 O O . HIS A 1 205 ? 17.493 4.030 -8.326 1.00 90.50 205 HIS A O 1
ATOM 1626 N N . SER A 1 206 ? 16.510 4.534 -10.284 1.00 91.88 206 SER A N 1
ATOM 1627 C CA . SER A 1 206 ? 17.683 5.076 -10.967 1.00 91.88 206 SER A CA 1
ATOM 1628 C C . SER A 1 206 ? 17.253 6.285 -11.794 1.00 91.88 206 SER A C 1
ATOM 1630 O O . SER A 1 206 ? 16.225 6.234 -12.472 1.00 91.88 206 SER A O 1
ATOM 1632 N N . CYS A 1 207 ? 18.046 7.360 -11.777 1.00 92.50 207 CYS A N 1
ATOM 1633 C CA . CYS A 1 207 ? 17.847 8.508 -12.670 1.00 92.50 207 CYS A CA 1
ATOM 1634 C C . CYS A 1 207 ? 18.105 8.148 -14.145 1.00 92.50 207 CYS A C 1
ATOM 1636 O O . CYS A 1 207 ? 17.619 8.835 -15.038 1.00 92.50 207 CYS A O 1
ATOM 1638 N N . PHE A 1 208 ? 18.841 7.059 -14.389 1.00 91.12 208 PHE A N 1
ATOM 1639 C CA . PHE A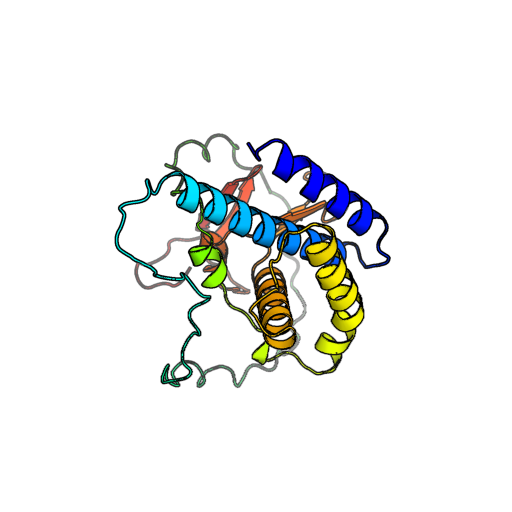 1 208 ? 19.134 6.505 -15.711 1.00 91.12 208 PHE A CA 1
ATOM 1640 C C . PHE A 1 208 ? 18.696 5.035 -15.732 1.00 91.12 208 PHE A C 1
ATOM 1642 O O . PHE A 1 208 ? 19.531 4.135 -15.587 1.00 91.12 208 PHE A O 1
ATOM 1649 N N . PRO A 1 209 ? 17.382 4.770 -15.790 1.00 92.56 209 PRO A N 1
ATOM 1650 C CA . PRO A 1 209 ? 16.868 3.420 -15.645 1.00 92.56 209 PRO A CA 1
ATOM 1651 C C . PRO A 1 209 ? 17.141 2.588 -16.903 1.00 92.56 209 PRO A C 1
ATOM 1653 O O . PRO A 1 209 ? 17.128 3.096 -18.024 1.00 92.56 209 PRO A O 1
ATOM 1656 N N . ASN A 1 210 ? 17.354 1.287 -16.720 1.00 92.75 210 ASN A N 1
ATOM 1657 C CA . ASN A 1 210 ? 17.416 0.316 -17.814 1.00 92.75 210 ASN A CA 1
ATOM 1658 C C . ASN A 1 210 ? 16.042 -0.306 -18.120 1.00 92.75 210 ASN A C 1
ATOM 1660 O O . ASN A 1 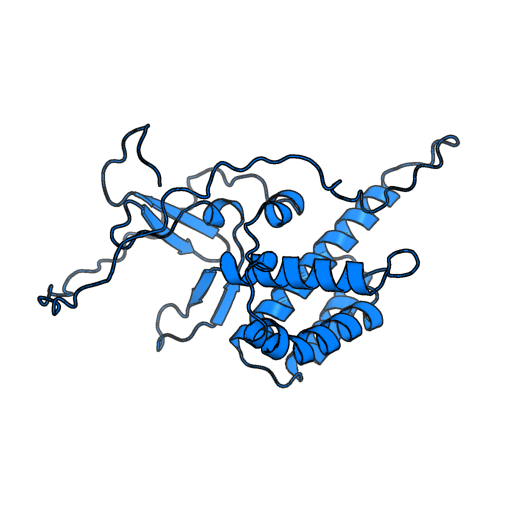210 ? 15.891 -0.945 -19.157 1.00 92.75 210 ASN A O 1
ATOM 1664 N N . CYS A 1 211 ? 15.045 -0.075 -17.262 1.00 93.62 211 CYS A N 1
ATOM 1665 C CA . CYS A 1 211 ? 13.683 -0.570 -17.385 1.00 93.62 211 CYS A CA 1
ATOM 1666 C C . CYS A 1 211 ? 12.653 0.556 -17.229 1.00 93.62 211 CYS A C 1
ATOM 1668 O O . CYS A 1 211 ? 12.853 1.527 -16.503 1.00 93.62 211 CYS A O 1
ATOM 1670 N N . GLN A 1 212 ? 11.496 0.403 -17.868 1.00 92.31 212 GLN A N 1
ATOM 1671 C CA . GLN A 1 212 ? 10.355 1.301 -17.723 1.00 92.31 212 GLN A CA 1
ATOM 1672 C C . GLN A 1 212 ? 9.115 0.525 -17.285 1.00 92.31 212 GLN A C 1
ATOM 1674 O O . GLN A 1 212 ? 8.770 -0.502 -17.872 1.00 92.31 212 GLN A O 1
ATOM 1679 N N . SER A 1 213 ? 8.403 1.047 -16.280 1.00 90.88 213 SER A N 1
ATOM 1680 C CA . SER A 1 213 ? 7.119 0.485 -15.861 1.00 90.88 213 SER A CA 1
ATOM 1681 C C . SER A 1 213 ? 6.014 0.849 -16.857 1.00 90.88 213 SER A C 1
ATOM 1683 O O . SER A 1 213 ? 5.783 2.030 -17.125 1.00 90.88 213 SER A O 1
ATOM 1685 N N . ILE A 1 214 ? 5.275 -0.150 -17.325 1.00 88.50 214 ILE A N 1
ATOM 1686 C CA . ILE A 1 214 ? 4.070 -0.021 -18.144 1.00 88.50 214 ILE A CA 1
ATOM 1687 C C . ILE A 1 214 ? 2.884 -0.466 -17.290 1.00 88.50 214 ILE A C 1
ATOM 1689 O O . ILE A 1 214 ? 2.865 -1.570 -16.745 1.00 88.50 214 ILE A O 1
ATOM 1693 N N . LYS A 1 215 ? 1.883 0.404 -17.156 1.00 85.19 215 LYS A N 1
ATOM 1694 C CA . LYS A 1 215 ? 0.677 0.138 -16.362 1.00 85.19 215 LYS A CA 1
ATOM 1695 C C . LYS A 1 215 ? -0.506 0.004 -17.303 1.00 85.19 215 LYS A C 1
ATOM 1697 O O . LYS A 1 215 ? -0.779 0.923 -18.070 1.00 85.19 215 LYS A O 1
ATOM 1702 N N . HIS A 1 216 ? -1.215 -1.114 -17.218 1.00 80.56 216 HIS A N 1
ATOM 1703 C CA . HIS A 1 216 ? -2.446 -1.325 -17.965 1.00 80.56 216 HIS A CA 1
ATOM 1704 C C . HIS A 1 216 ? -3.487 -1.964 -17.049 1.00 80.56 216 HIS A C 1
ATOM 1706 O O . HIS A 1 216 ? -3.330 -3.104 -16.610 1.00 80.56 216 HIS A O 1
ATOM 1712 N N . ASP A 1 217 ? -4.544 -1.208 -16.755 1.00 80.62 217 ASP A N 1
ATOM 1713 C CA . ASP A 1 217 ? -5.602 -1.597 -15.821 1.00 80.62 217 ASP A CA 1
ATOM 1714 C C . ASP A 1 217 ? -5.045 -2.010 -14.437 1.00 80.62 217 ASP A C 1
ATOM 1716 O O . ASP A 1 217 ? -4.396 -1.204 -13.765 1.00 80.62 217 ASP A O 1
ATOM 1720 N N . HIS A 1 218 ? -5.255 -3.258 -14.010 1.00 81.56 218 HIS A N 1
ATOM 1721 C CA . HIS A 1 218 ? -4.770 -3.811 -12.742 1.00 81.56 218 HIS A CA 1
ATOM 1722 C C . HIS A 1 218 ? -3.451 -4.591 -12.887 1.00 81.56 218 HIS A C 1
ATOM 1724 O O . HIS A 1 218 ? -3.059 -5.318 -11.972 1.00 81.56 218 HIS A O 1
ATOM 1730 N N . LYS A 1 219 ? -2.768 -4.461 -14.031 1.00 85.69 219 LYS A N 1
ATOM 1731 C CA . LYS A 1 219 ? -1.494 -5.122 -14.326 1.00 85.69 219 LYS A CA 1
ATOM 1732 C C . LYS A 1 219 ? -0.366 -4.095 -14.417 1.00 85.69 219 LYS A C 1
ATOM 1734 O O . LYS A 1 219 ? -0.531 -2.993 -14.947 1.00 85.69 219 LYS A O 1
ATOM 1739 N N . MET A 1 220 ? 0.802 -4.497 -13.932 1.00 88.56 220 MET A N 1
ATOM 1740 C CA . MET A 1 220 ? 2.054 -3.771 -14.097 1.00 88.56 220 MET A CA 1
ATOM 1741 C C . MET A 1 220 ? 3.056 -4.687 -14.783 1.00 88.56 220 MET A C 1
ATOM 1743 O O . MET A 1 220 ? 3.244 -5.824 -14.356 1.00 88.56 220 MET A O 1
ATOM 1747 N N . ALA A 1 221 ? 3.674 -4.184 -15.841 1.00 89.19 221 ALA A N 1
ATOM 1748 C CA . ALA A 1 221 ? 4.751 -4.839 -16.561 1.00 89.19 221 ALA A CA 1
ATOM 1749 C C . ALA A 1 221 ? 5.975 -3.921 -16.576 1.00 89.19 221 ALA A C 1
ATOM 1751 O O . ALA A 1 221 ? 5.844 -2.705 -16.432 1.00 89.19 221 ALA A O 1
ATOM 1752 N N . PHE A 1 222 ? 7.153 -4.498 -16.780 1.00 90.56 222 PHE A N 1
ATOM 1753 C CA . PHE A 1 222 ? 8.382 -3.751 -17.017 1.00 90.56 222 PHE A CA 1
ATOM 1754 C C . PHE A 1 222 ? 8.918 -4.123 -18.389 1.00 90.56 222 PHE A C 1
ATOM 1756 O O . PHE A 1 222 ? 8.841 -5.280 -18.804 1.00 90.56 222 PHE A O 1
ATOM 1763 N N . ARG A 1 223 ? 9.414 -3.121 -19.105 1.00 90.94 223 ARG A N 1
ATOM 1764 C CA . ARG A 1 223 ? 10.077 -3.287 -20.394 1.00 90.94 223 ARG A CA 1
ATOM 1765 C C . ARG A 1 223 ? 11.491 -2.750 -20.276 1.00 90.94 223 ARG A C 1
ATOM 1767 O O . ARG A 1 223 ? 11.670 -1.637 -19.789 1.00 90.94 223 ARG A O 1
ATOM 1774 N N . THR A 1 224 ? 12.462 -3.509 -20.759 1.00 92.81 224 THR A N 1
ATOM 1775 C CA . THR A 1 224 ? 13.841 -3.045 -20.876 1.00 92.81 224 THR A CA 1
ATOM 1776 C C . THR A 1 224 ? 13.944 -1.942 -21.939 1.00 92.81 224 THR A C 1
ATOM 1778 O O . THR A 1 224 ? 13.318 -2.003 -22.997 1.00 92.81 224 THR A O 1
ATOM 1781 N N . LEU A 1 225 ? 14.702 -0.892 -21.639 1.00 91.19 225 LEU A N 1
ATOM 1782 C CA . LEU A 1 225 ? 14.983 0.242 -22.530 1.00 91.19 225 LEU A CA 1
ATOM 1783 C C . LEU A 1 225 ? 16.265 0.034 -23.347 1.00 91.19 225 LEU A C 1
ATOM 1785 O O . LEU A 1 225 ? 16.510 0.746 -24.317 1.00 91.19 225 LEU A O 1
ATOM 1789 N N . LYS A 1 226 ? 17.081 -0.933 -22.933 1.00 88.62 226 LYS A N 1
ATOM 1790 C CA . LYS A 1 226 ? 18.346 -1.341 -23.541 1.00 88.62 226 LYS A CA 1
ATOM 1791 C C . LYS A 1 226 ? 18.565 -2.829 -23.275 1.00 88.62 226 LYS A C 1
ATOM 1793 O O . LYS A 1 226 ? 17.845 -3.419 -22.469 1.00 88.62 226 LYS A O 1
ATOM 1798 N N . ASP A 1 227 ? 19.564 -3.417 -23.915 1.00 90.25 227 ASP A N 1
ATOM 1799 C CA . ASP A 1 227 ? 20.002 -4.765 -23.562 1.00 90.25 227 ASP A CA 1
ATOM 1800 C C . ASP A 1 227 ? 20.529 -4.775 -22.122 1.00 90.25 227 ASP A C 1
ATOM 1802 O O . ASP A 1 227 ? 21.320 -3.911 -21.735 1.00 90.25 227 ASP A O 1
ATOM 1806 N N . VAL A 1 228 ? 20.061 -5.740 -21.331 1.00 86.62 228 VAL A N 1
ATOM 1807 C CA . VAL A 1 228 ? 20.434 -5.912 -19.924 1.00 86.62 228 VAL A CA 1
ATOM 1808 C C . VAL A 1 228 ? 21.228 -7.206 -19.803 1.00 86.62 228 VAL A C 1
ATOM 1810 O O . VAL A 1 228 ? 20.777 -8.270 -20.236 1.00 86.62 228 VAL A O 1
ATOM 1813 N N . SER A 1 229 ? 22.442 -7.110 -19.259 1.00 86.31 229 SER A N 1
ATOM 1814 C CA . SER A 1 229 ? 23.276 -8.290 -18.997 1.00 86.31 229 SER A CA 1
ATOM 1815 C C . SER A 1 229 ? 22.746 -9.089 -17.802 1.00 86.31 229 SER A C 1
ATOM 1817 O O . SER A 1 229 ? 22.028 -8.559 -16.960 1.00 86.31 229 SER A O 1
ATOM 1819 N N . LYS A 1 230 ? 23.114 -10.369 -17.690 1.00 81.00 230 LYS A N 1
ATOM 1820 C CA . LYS A 1 230 ? 22.604 -11.257 -16.630 1.00 81.00 230 LYS A CA 1
ATOM 1821 C C . LYS A 1 230 ? 23.010 -10.803 -15.218 1.00 81.00 230 LYS A C 1
ATOM 1823 O O . LYS A 1 230 ? 22.362 -11.171 -14.242 1.00 81.00 230 LYS A O 1
ATOM 1828 N N . GLU A 1 231 ? 24.087 -10.033 -15.115 1.00 84.06 231 GLU A N 1
ATOM 1829 C CA . GLU A 1 231 ? 24.649 -9.505 -13.874 1.00 84.06 231 GLU A CA 1
ATOM 1830 C C . GLU A 1 231 ? 24.203 -8.062 -13.574 1.00 84.06 231 GLU A C 1
ATOM 1832 O O . GLU A 1 231 ? 24.487 -7.541 -12.493 1.00 84.06 231 GLU A O 1
ATOM 1837 N N . GLU A 1 232 ? 23.528 -7.397 -14.515 1.00 79.44 232 GLU A N 1
ATOM 1838 C CA . GLU A 1 232 ? 23.035 -6.034 -14.329 1.00 79.44 232 GLU A CA 1
ATOM 1839 C C . GLU A 1 232 ? 21.767 -6.042 -13.468 1.00 79.44 232 GLU A C 1
ATOM 1841 O O . GLU A 1 232 ? 20.903 -6.906 -13.596 1.00 79.44 232 GLU A O 1
ATOM 1846 N N . ARG A 1 233 ? 21.681 -5.084 -12.541 1.00 72.94 233 ARG A N 1
ATOM 1847 C CA . ARG A 1 233 ? 20.486 -4.902 -11.714 1.00 72.94 233 ARG A CA 1
ATOM 1848 C C . ARG A 1 233 ? 19.428 -4.151 -12.511 1.00 72.94 233 ARG A C 1
ATOM 1850 O O . ARG A 1 233 ? 19.752 -3.147 -13.146 1.00 72.94 233 ARG A O 1
ATOM 1857 N N . ASP A 1 234 ? 18.197 -4.628 -12.416 1.00 69.25 234 ASP A N 1
ATOM 1858 C CA . ASP A 1 234 ? 17.002 -3.965 -12.939 1.00 69.25 234 ASP A CA 1
ATOM 1859 C C . ASP A 1 234 ? 16.479 -2.843 -12.018 1.00 69.25 234 ASP A C 1
ATOM 1861 O O . ASP A 1 234 ? 16.669 -2.924 -10.775 1.00 69.25 234 ASP A O 1
#

InterPro domains:
  IPR001214 SET domain [PF00856] (151-232)
  IPR046341 SET domain superfamily [G3DSA:2.170.270.10] (151-233)
  IPR046341 SET domain superfamily [SSF82199] (134-232)
  IPR050869 Histone-lysine N-methyltransferase [PTHR12197] (59-232)

pLDDT: mean 74.81, std 23.9, range [22.61, 97.81]

Radius of gyration: 21.57 Å; chains: 1; bounding box: 50×57×55 Å

Organism: Batrachochytrium dendrobatidis (strain JEL423) (NCBI:txid403673)

Secondary structure (DSSP, 8-state):
---HHHHHHHHHHHHHHHHS-S-HHHHHHHHHHHHHHHHHHHHHHHHHHHS---SS------------------S-SS---------PPP-----------GGGSTTSPPPPPPPHHHHHTS---GGG--HHHHHHHHHHHHHHHHHHHHTT-S--SSS-HHHHHHHHHHHHHHHHHHEEEEE-TTSSS-EEEEEE-TTGGGSPP-SS-SEEEEEETTEEEEEESS---TTS--